Protein AF-A0A970Z6F7-F1 (afdb_monomer)

Mean predicted aligned error: 18.26 Å

Structure (mmCIF, N/CA/C/O backbone):
data_AF-A0A970Z6F7-F1
#
_entry.id   AF-A0A970Z6F7-F1
#
loop_
_atom_site.group_PDB
_atom_site.id
_atom_site.type_symbol
_atom_site.label_atom_id
_atom_site.label_alt_id
_atom_site.label_comp_id
_atom_site.label_asym_id
_atom_site.label_entity_id
_atom_site.label_seq_id
_atom_site.pdbx_PDB_ins_code
_atom_site.Cartn_x
_atom_site.Cartn_y
_atom_site.Cartn_z
_atom_site.occupancy
_atom_site.B_iso_or_equiv
_atom_site.auth_seq_id
_atom_site.auth_comp_id
_atom_site.auth_asym_id
_atom_site.auth_atom_id
_atom_site.pdbx_PDB_model_num
ATOM 1 N N . MET A 1 1 ? -29.458 -27.876 10.951 1.00 52.31 1 MET A N 1
ATOM 2 C CA . MET A 1 1 ? -29.401 -26.422 10.679 1.00 52.31 1 MET A CA 1
ATOM 3 C C . MET A 1 1 ? -28.810 -25.743 11.900 1.00 52.31 1 MET A C 1
ATOM 5 O O . MET A 1 1 ? -29.286 -26.006 12.995 1.00 52.31 1 MET A O 1
ATOM 9 N N . THR A 1 2 ? -27.754 -24.947 11.751 1.00 68.81 2 THR A N 1
ATOM 10 C CA . THR A 1 2 ? -27.188 -24.175 12.866 1.00 68.81 2 THR A CA 1
ATOM 11 C C . THR A 1 2 ? -28.203 -23.108 13.297 1.00 68.81 2 THR A C 1
ATOM 13 O O . THR A 1 2 ? -28.715 -22.392 12.429 1.00 68.81 2 THR A O 1
ATOM 16 N N . PRO A 1 3 ? -28.543 -22.997 14.594 1.00 77.69 3 PRO A N 1
ATOM 17 C CA . PRO A 1 3 ? -29.469 -21.973 15.061 1.00 77.69 3 PRO A CA 1
ATOM 18 C C . PRO A 1 3 ? -28.933 -20.586 14.683 1.00 7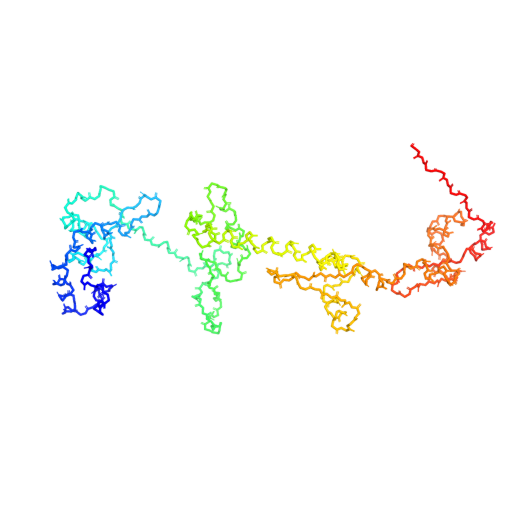7.69 3 PRO A C 1
ATOM 20 O O . PRO A 1 3 ? -27.759 -20.284 14.883 1.00 77.69 3 PRO A O 1
ATOM 23 N N . THR A 1 4 ? -29.782 -19.760 14.070 1.00 86.31 4 THR A N 1
ATOM 24 C CA . THR A 1 4 ? -29.411 -18.421 13.585 1.00 86.31 4 THR A CA 1
ATOM 25 C C . THR A 1 4 ? -29.807 -17.365 14.613 1.00 86.31 4 THR A C 1
ATOM 27 O O . THR A 1 4 ? -30.841 -17.483 15.271 1.00 86.31 4 THR A O 1
ATOM 30 N N . ALA A 1 5 ? -28.993 -16.319 14.761 1.00 91.44 5 ALA A N 1
ATOM 31 C CA . ALA A 1 5 ? -29.310 -15.199 15.639 1.00 91.44 5 ALA A CA 1
ATOM 32 C C . ALA A 1 5 ? -30.543 -14.431 15.134 1.00 91.44 5 ALA A C 1
ATOM 34 O O . ALA A 1 5 ? -30.585 -14.020 13.977 1.00 91.44 5 ALA A O 1
ATOM 35 N N . LEU A 1 6 ? -31.514 -14.166 16.015 1.00 92.50 6 LEU A N 1
ATOM 36 C CA . LEU A 1 6 ? -32.737 -13.422 15.665 1.00 92.50 6 LEU A CA 1
ATOM 37 C C . LEU A 1 6 ? -32.472 -11.963 15.256 1.00 92.50 6 LEU A C 1
ATOM 39 O O . LEU A 1 6 ? -33.294 -11.340 14.590 1.00 92.50 6 LEU A O 1
ATOM 43 N N . CYS A 1 7 ? -31.323 -11.407 15.645 1.00 92.56 7 CYS A N 1
ATOM 44 C CA . CYS A 1 7 ? -30.887 -10.076 15.227 1.00 92.56 7 CYS A CA 1
ATOM 45 C C . CYS A 1 7 ? -30.247 -10.054 13.825 1.00 92.56 7 CYS A C 1
ATOM 47 O O . CYS A 1 7 ? -29.917 -8.978 13.326 1.00 92.56 7 CYS A O 1
ATOM 49 N N . HIS A 1 8 ? -30.066 -11.204 13.161 1.00 89.94 8 HIS A N 1
ATOM 50 C CA . HIS A 1 8 ? -29.480 -11.251 11.823 1.00 89.94 8 HIS A CA 1
ATOM 51 C C . HIS A 1 8 ? -30.347 -10.475 10.820 1.00 89.94 8 HIS A C 1
ATOM 53 O O . HIS A 1 8 ? -31.526 -10.772 10.655 1.00 89.94 8 HIS A O 1
ATOM 59 N N . ARG A 1 9 ? -29.746 -9.486 10.140 1.00 86.06 9 ARG A N 1
ATOM 60 C CA . ARG A 1 9 ? -30.423 -8.558 9.204 1.00 86.06 9 ARG A CA 1
ATOM 61 C C . ARG A 1 9 ? -31.566 -7.752 9.833 1.00 86.06 9 ARG A C 1
ATOM 63 O O . ARG A 1 9 ? -32.415 -7.231 9.115 1.00 86.06 9 ARG A O 1
ATOM 70 N N . ASN A 1 10 ? -31.584 -7.620 11.156 1.00 89.81 10 ASN A N 1
ATOM 71 C CA . ASN A 1 10 ? -32.547 -6.766 11.831 1.00 89.81 10 ASN A CA 1
ATOM 72 C C . ASN A 1 10 ? -32.136 -5.285 11.668 1.00 89.81 10 ASN A C 1
ATOM 74 O O . ASN A 1 10 ? -30.980 -4.956 11.940 1.00 89.81 10 ASN A O 1
ATOM 78 N N . PRO A 1 11 ? -33.040 -4.382 11.241 1.00 92.62 11 PRO A N 1
ATOM 79 C CA . PRO A 1 11 ? -32.717 -2.968 11.030 1.00 92.62 11 PRO A CA 1
ATOM 80 C C . PRO A 1 11 ? -32.587 -2.156 12.330 1.00 92.62 11 PRO A C 1
ATOM 82 O O . PRO A 1 11 ? -32.251 -0.972 12.279 1.00 92.62 11 PRO A O 1
ATOM 85 N N . ASN A 1 12 ? -32.865 -2.748 13.495 1.00 95.06 12 ASN A N 1
ATOM 86 C CA . ASN A 1 12 ? -32.782 -2.062 14.777 1.00 95.06 12 ASN A CA 1
ATOM 87 C C . ASN A 1 12 ? -31.329 -1.676 15.116 1.00 95.06 12 ASN A C 1
ATOM 89 O O . ASN A 1 12 ? -30.525 -2.510 15.536 1.00 95.06 12 ASN A O 1
ATOM 93 N N . ARG A 1 13 ? -31.012 -0.381 14.989 1.00 94.12 13 ARG A N 1
ATOM 94 C CA . ARG A 1 13 ? -29.678 0.177 15.266 1.00 94.12 13 ARG A CA 1
ATOM 95 C C . ARG A 1 13 ? -29.213 0.006 16.712 1.00 94.12 13 ARG A C 1
ATOM 97 O O . ARG A 1 13 ? -28.007 0.022 16.935 1.00 94.12 13 ARG A O 1
ATOM 104 N N . ALA A 1 14 ? -30.117 -0.225 17.668 1.00 96.50 14 ALA A N 1
ATOM 105 C CA . ALA A 1 14 ? -29.750 -0.420 19.071 1.00 96.50 14 ALA A CA 1
ATOM 106 C C . ALA A 1 14 ? -28.804 -1.616 19.284 1.00 96.50 14 ALA A C 1
ATOM 108 O O . ALA A 1 14 ? -28.045 -1.625 20.246 1.00 96.50 14 ALA A O 1
ATOM 109 N N . PHE A 1 15 ? -28.798 -2.608 18.382 1.00 96.44 15 PHE A N 1
ATOM 110 C CA . PHE A 1 15 ? -27.829 -3.707 18.450 1.00 96.44 15 PHE A CA 1
ATOM 111 C C . PHE A 1 15 ? -26.377 -3.241 18.267 1.00 96.44 15 PHE A C 1
ATOM 113 O O . PHE A 1 15 ? -25.484 -3.834 18.866 1.00 96.44 15 PHE A O 1
ATOM 120 N N . SER A 1 16 ? -26.140 -2.204 17.460 1.00 94.50 16 SER A N 1
ATOM 121 C CA . SER A 1 16 ? -24.802 -1.719 17.093 1.00 94.50 16 SER A CA 1
ATOM 122 C C . SER A 1 16 ? -24.425 -0.363 17.690 1.00 94.50 16 SER A C 1
ATOM 124 O O . SER A 1 16 ? -23.261 0.006 17.618 1.00 94.50 16 SER A O 1
ATOM 126 N N . ASP A 1 17 ? -25.404 0.400 18.173 1.00 94.94 17 ASP A N 1
ATOM 127 C CA . ASP A 1 17 ? -25.213 1.740 18.732 1.00 94.94 17 ASP A CA 1
ATOM 128 C C . ASP A 1 17 ? -26.312 2.039 19.773 1.00 94.94 17 ASP A C 1
ATOM 130 O O . ASP A 1 17 ? -27.258 2.780 19.493 1.00 94.94 17 ASP A O 1
ATOM 134 N N . PRO A 1 18 ? -26.274 1.381 20.947 1.00 94.81 18 PRO A N 1
ATOM 135 C CA . PRO A 1 18 ? -27.294 1.547 21.974 1.00 94.81 18 PRO A CA 1
ATOM 136 C C . PRO A 1 18 ? -27.267 2.933 22.625 1.00 94.81 18 PRO A C 1
ATOM 138 O O . PRO A 1 18 ? -28.326 3.409 23.016 1.00 94.81 18 PRO A O 1
ATOM 141 N N . ASP A 1 19 ? -26.106 3.590 22.718 1.00 93.38 19 ASP A N 1
ATOM 142 C CA . ASP A 1 19 ? -25.974 4.888 23.398 1.00 93.38 19 ASP A CA 1
ATOM 143 C C . ASP A 1 19 ? -26.662 6.033 22.627 1.00 93.38 19 ASP A C 1
ATOM 145 O O . ASP A 1 19 ? -27.058 7.026 23.230 1.00 93.38 19 ASP A O 1
ATOM 149 N N . ASN A 1 20 ? -26.861 5.880 21.310 1.00 94.69 20 ASN A N 1
ATOM 150 C CA . ASN A 1 20 ? -27.582 6.845 20.469 1.00 94.69 20 ASN A CA 1
ATOM 151 C C . ASN A 1 20 ? -28.961 6.338 19.999 1.00 94.69 20 ASN A C 1
ATOM 153 O O . ASN A 1 20 ? -29.599 6.963 19.147 1.00 94.69 20 ASN A O 1
ATOM 157 N N . ALA A 1 21 ? -29.428 5.191 20.502 1.00 94.75 21 ALA A N 1
ATOM 158 C CA . ALA A 1 21 ? -30.715 4.616 20.122 1.00 94.75 21 ALA A CA 1
ATOM 159 C C . ALA A 1 21 ? -31.839 5.060 21.075 1.00 94.75 21 ALA A C 1
ATOM 161 O O . ALA A 1 21 ? -31.615 5.198 22.273 1.00 94.75 21 ALA A O 1
ATOM 162 N N . PRO A 1 22 ? -33.082 5.220 20.587 1.00 96.25 22 PRO A N 1
ATOM 163 C CA . PRO A 1 22 ? -34.207 5.534 21.460 1.00 96.25 22 PRO A CA 1
ATOM 164 C C . PRO A 1 22 ? -34.590 4.331 22.341 1.00 96.25 22 PRO A C 1
ATOM 166 O O . PRO A 1 22 ? -34.520 3.176 21.907 1.00 96.25 22 PRO A O 1
ATOM 169 N N . ASP A 1 23 ? -35.097 4.592 23.547 1.00 96.19 23 ASP A N 1
ATOM 170 C CA . ASP A 1 23 ? -35.396 3.572 24.568 1.00 96.19 23 ASP A CA 1
ATOM 171 C C . ASP A 1 23 ? -36.306 2.432 24.094 1.00 96.19 23 ASP A C 1
ATOM 173 O O . ASP A 1 23 ? -36.175 1.283 24.525 1.00 96.19 23 ASP A O 1
ATOM 177 N N . PHE A 1 24 ? -37.268 2.714 23.210 1.00 96.25 24 PHE A N 1
ATOM 178 C CA . PHE A 1 24 ? -38.146 1.674 22.666 1.00 96.25 24 PHE A CA 1
ATOM 179 C C . PHE A 1 24 ? -37.372 0.668 21.796 1.00 96.25 24 PHE A C 1
ATOM 181 O O . PHE A 1 24 ? -37.645 -0.532 21.860 1.00 96.25 24 PHE A O 1
ATOM 188 N N . SER A 1 25 ? -36.373 1.133 21.040 1.00 96.75 25 SER A N 1
ATOM 189 C CA . SER A 1 25 ? -35.505 0.294 20.209 1.00 96.75 25 SER A CA 1
ATOM 190 C C . SER A 1 25 ? -34.593 -0.573 21.068 1.00 96.75 25 SER A C 1
ATOM 192 O O . SER A 1 25 ? -34.430 -1.761 20.780 1.00 96.75 25 SER A O 1
ATOM 194 N N . ILE A 1 26 ? -34.063 -0.015 22.161 1.00 97.25 26 ILE A N 1
ATOM 195 C CA . ILE A 1 26 ? -33.267 -0.757 23.147 1.00 97.25 26 ILE A CA 1
ATOM 196 C C . ILE A 1 26 ? -34.120 -1.866 23.774 1.00 97.25 26 ILE A C 1
ATOM 198 O O . ILE A 1 26 ? -33.746 -3.037 23.724 1.00 97.25 26 ILE A O 1
ATOM 202 N N . ARG A 1 27 ? -35.317 -1.540 24.283 1.00 97.06 27 ARG A N 1
ATOM 203 C CA . ARG A 1 27 ? -36.239 -2.532 24.869 1.00 97.06 27 ARG A CA 1
ATOM 204 C C . ARG A 1 27 ? -36.612 -3.642 23.882 1.00 97.06 27 ARG A C 1
ATOM 206 O O . ARG A 1 27 ? -36.628 -4.815 24.259 1.00 97.06 27 ARG A O 1
ATOM 213 N N . ALA A 1 28 ? -36.868 -3.300 22.618 1.00 96.38 28 ALA A N 1
ATOM 214 C CA . ALA A 1 28 ? -37.152 -4.279 21.570 1.00 96.38 28 ALA A CA 1
ATOM 215 C C . ALA A 1 28 ? -35.955 -5.210 21.298 1.00 96.38 28 ALA A C 1
ATOM 217 O O . ALA A 1 28 ? -36.138 -6.423 21.172 1.00 96.38 28 ALA A O 1
ATOM 218 N N . ALA A 1 29 ? -34.733 -4.668 21.257 1.00 96.81 29 ALA A N 1
ATOM 219 C CA . ALA A 1 29 ? -33.510 -5.452 21.088 1.00 96.81 29 ALA A CA 1
ATOM 220 C C . ALA A 1 29 ? -33.289 -6.425 22.259 1.00 96.81 29 ALA A C 1
ATOM 222 O O . ALA A 1 29 ? -33.043 -7.612 22.036 1.00 96.81 29 ALA A O 1
ATOM 223 N N . LEU A 1 30 ? -33.459 -5.958 23.501 1.00 96.75 30 LEU A N 1
ATOM 224 C CA . LEU A 1 30 ? -33.341 -6.794 24.700 1.00 96.75 30 LEU A CA 1
ATOM 225 C C . LEU A 1 30 ? -34.367 -7.939 24.701 1.00 96.75 30 LEU A C 1
ATOM 227 O O . LEU A 1 30 ? -34.010 -9.087 24.978 1.00 96.75 30 LEU A O 1
ATOM 231 N N . LYS A 1 31 ? -35.621 -7.660 24.315 1.00 96.25 31 LYS A N 1
ATOM 232 C CA . LYS A 1 31 ? -36.679 -8.677 24.195 1.00 96.25 31 LYS A CA 1
ATOM 233 C C . LYS A 1 31 ? -36.347 -9.732 23.135 1.00 96.25 31 LYS A C 1
ATOM 235 O O . LYS A 1 31 ? -36.519 -10.923 23.385 1.00 96.25 31 LYS A O 1
ATOM 240 N N . LEU A 1 32 ? -35.827 -9.312 21.979 1.00 96.06 32 LEU A N 1
ATOM 241 C CA . LEU A 1 32 ? -35.355 -10.226 20.932 1.00 96.06 32 LEU A CA 1
ATOM 242 C C . LEU A 1 32 ? -34.204 -11.110 21.422 1.00 96.06 32 LEU A C 1
ATOM 244 O O . LEU A 1 32 ? -34.200 -12.312 21.167 1.00 96.06 32 LEU A O 1
ATOM 248 N N . CYS A 1 33 ? -33.241 -10.541 22.151 1.00 96.38 33 CYS A N 1
ATOM 249 C CA . CYS A 1 33 ? -32.141 -11.310 22.726 1.00 96.38 33 CYS A CA 1
ATOM 250 C C . CYS A 1 33 ? -32.615 -12.358 23.737 1.00 96.38 33 CYS A C 1
ATOM 252 O O . CYS A 1 33 ? -32.049 -13.450 23.768 1.00 96.38 33 CYS A O 1
ATOM 254 N N . ALA A 1 34 ? -33.637 -12.055 24.541 1.00 93.88 34 ALA A N 1
ATOM 255 C CA . ALA A 1 34 ? -34.161 -12.982 25.542 1.00 93.88 34 ALA A CA 1
ATOM 256 C C . ALA A 1 34 ? -34.719 -14.274 24.917 1.00 93.88 34 ALA A C 1
ATOM 258 O O . ALA A 1 34 ? -34.542 -15.345 25.491 1.00 93.88 34 ALA A O 1
ATOM 259 N N . ALA A 1 35 ? -35.322 -14.177 23.727 1.00 94.00 35 ALA A N 1
ATOM 260 C CA . ALA A 1 35 ? -35.866 -15.308 22.970 1.00 94.00 35 ALA A CA 1
ATOM 261 C C . ALA A 1 35 ? -34.855 -15.956 22.000 1.00 94.00 35 ALA A C 1
ATOM 263 O O . ALA A 1 35 ? -35.197 -16.881 21.265 1.00 94.00 35 ALA A O 1
ATOM 264 N N . CYS A 1 36 ? -33.618 -15.453 21.937 1.00 95.44 36 CYS A N 1
ATOM 265 C CA . CYS A 1 36 ? -32.662 -15.856 20.912 1.00 95.44 36 CYS A CA 1
ATOM 266 C C . CYS A 1 36 ? -32.048 -17.238 21.218 1.00 95.44 36 CYS A C 1
ATOM 268 O O . CYS A 1 36 ? -31.427 -17.400 22.272 1.00 95.44 36 CYS A O 1
ATOM 270 N N . PRO A 1 37 ? -32.107 -18.214 20.289 1.00 95.19 37 PRO A N 1
ATOM 271 C CA . PRO A 1 37 ? -31.620 -19.576 20.534 1.00 95.19 37 PRO A CA 1
ATOM 272 C C . PRO A 1 37 ? -30.094 -19.661 20.691 1.00 95.19 37 PRO A C 1
ATOM 274 O O . PRO A 1 37 ? -29.581 -20.627 21.243 1.00 95.19 37 PRO A O 1
ATOM 277 N N . VAL A 1 38 ? -29.356 -18.648 20.227 1.00 95.81 38 VAL A N 1
ATOM 278 C CA . VAL A 1 38 ? -27.889 -18.573 20.339 1.00 95.81 38 VAL A CA 1
ATOM 279 C C . VAL A 1 38 ? -27.422 -17.643 21.459 1.00 95.81 38 VAL A C 1
ATOM 281 O O . VAL A 1 38 ? -26.259 -17.253 21.477 1.00 95.81 38 VAL A O 1
ATOM 284 N N . ARG A 1 39 ? -28.300 -17.258 22.398 1.00 95.62 39 ARG A N 1
ATOM 285 C CA . ARG A 1 39 ? -27.986 -16.277 23.452 1.00 95.62 39 ARG A CA 1
ATOM 286 C C . ARG A 1 39 ? -26.733 -16.640 24.255 1.00 95.62 39 ARG A C 1
ATOM 288 O O . ARG A 1 39 ? -25.875 -15.783 24.434 1.00 95.62 39 ARG A O 1
ATOM 295 N N . THR A 1 40 ? -26.600 -17.893 24.687 1.00 96.06 40 THR A N 1
ATOM 296 C CA . THR A 1 40 ? -25.439 -18.363 25.464 1.00 96.06 40 THR A CA 1
ATOM 297 C C . THR A 1 40 ? -24.144 -18.303 24.655 1.00 96.06 40 THR A C 1
ATOM 299 O O . THR A 1 40 ? -23.123 -17.857 25.169 1.00 96.06 40 THR A O 1
ATOM 302 N N . GLN A 1 41 ? -24.176 -18.695 23.376 1.00 95.69 41 GLN A N 1
ATOM 303 C CA . GLN A 1 41 ? -23.001 -18.592 22.506 1.00 95.69 41 GLN A CA 1
ATOM 304 C C . GLN A 1 41 ? -22.642 -17.128 22.231 1.00 95.69 41 GLN A C 1
ATOM 306 O O . GLN A 1 41 ? -21.488 -16.745 22.365 1.00 95.69 41 GLN A O 1
ATOM 311 N N . CYS A 1 42 ? -23.643 -16.292 21.951 1.00 96.62 42 CYS A N 1
ATOM 312 C CA . CYS A 1 42 ? -23.474 -14.853 21.781 1.00 96.62 42 CYS A CA 1
ATOM 313 C C . CYS A 1 42 ? -22.840 -14.205 23.021 1.00 96.62 42 CYS A C 1
ATOM 315 O O . CYS A 1 42 ? -21.999 -13.327 22.8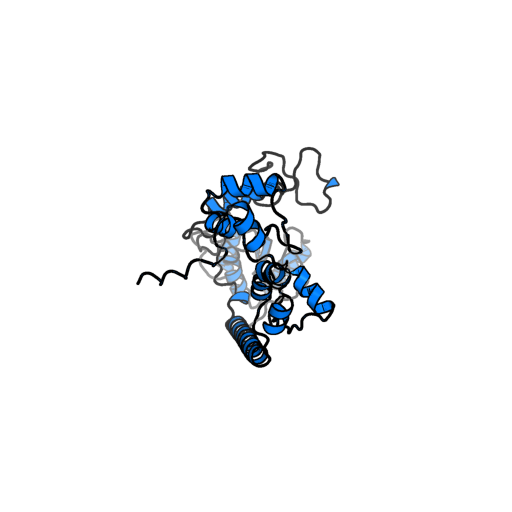70 1.00 96.62 42 CYS A O 1
ATOM 317 N N . ALA A 1 43 ? -23.191 -14.659 24.230 1.00 97.00 43 ALA A N 1
ATOM 318 C CA . ALA A 1 43 ? -22.579 -14.180 25.467 1.00 97.00 43 ALA A CA 1
ATOM 319 C C . ALA A 1 43 ? -21.090 -14.548 25.558 1.00 97.00 43 ALA A C 1
ATOM 321 O O . ALA A 1 43 ? -20.284 -13.699 25.927 1.00 97.00 43 ALA A O 1
ATOM 322 N N . ARG A 1 44 ? -20.717 -15.780 25.178 1.00 95.38 44 ARG A N 1
ATOM 323 C CA . ARG A 1 44 ? -19.309 -16.221 25.128 1.00 95.38 44 ARG A CA 1
ATOM 324 C C . ARG A 1 44 ? -18.506 -15.421 24.113 1.00 95.38 44 ARG A C 1
ATOM 326 O O . ARG A 1 44 ? -17.438 -14.922 24.442 1.00 95.38 44 ARG A O 1
ATOM 333 N N . ASP A 1 45 ? -19.042 -15.259 22.908 1.00 95.06 45 ASP A N 1
ATOM 334 C CA . ASP A 1 45 ? -18.371 -14.509 21.847 1.00 95.06 45 ASP A CA 1
ATOM 335 C C . ASP A 1 45 ? -18.208 -13.035 22.246 1.00 95.06 45 ASP A C 1
ATOM 337 O O . ASP A 1 45 ? -17.147 -12.445 22.061 1.00 95.06 45 ASP A O 1
ATOM 341 N N . ALA A 1 46 ? -19.243 -12.443 22.851 1.00 95.75 46 ALA A N 1
ATOM 342 C CA . ALA A 1 46 ? -19.205 -11.065 23.323 1.00 95.75 46 ALA A CA 1
ATOM 343 C C . ALA A 1 46 ? -18.257 -10.866 24.511 1.00 95.75 46 ALA A C 1
ATOM 345 O O . ALA A 1 46 ? -17.675 -9.793 24.620 1.00 95.75 46 ALA A O 1
ATOM 346 N N . LEU A 1 47 ? -18.065 -11.865 25.377 1.00 94.25 47 LEU A N 1
ATOM 347 C CA . LEU A 1 47 ? -17.126 -11.793 26.502 1.00 94.25 47 LEU A CA 1
ATOM 348 C C . LEU A 1 47 ? -15.666 -11.635 26.042 1.00 94.25 47 LEU A C 1
ATOM 350 O O . LEU A 1 47 ? -14.878 -11.027 26.758 1.00 94.25 47 LEU A O 1
ATOM 354 N N . HIS A 1 48 ? -15.345 -12.135 24.845 1.00 91.75 48 HIS A N 1
ATOM 355 C CA . HIS A 1 48 ? -13.997 -12.151 24.262 1.00 91.75 48 HIS A CA 1
ATOM 356 C C . HIS A 1 48 ? -13.846 -11.246 23.028 1.00 91.75 48 HIS A C 1
ATOM 358 O O . HIS A 1 48 ? -12.827 -11.267 22.337 1.00 91.75 48 HIS A O 1
ATOM 364 N N . ALA A 1 49 ? -14.863 -10.446 22.702 1.00 92.00 49 ALA A N 1
ATOM 365 C CA . ALA A 1 49 ? -14.873 -9.644 21.478 1.00 92.00 49 ALA A CA 1
ATOM 366 C C . ALA A 1 49 ? -13.808 -8.530 21.463 1.00 92.00 49 ALA A C 1
ATOM 368 O O . ALA A 1 49 ? -13.429 -8.053 20.391 1.00 92.00 49 ALA A O 1
ATOM 369 N N . GLY A 1 50 ? -13.355 -8.095 22.640 1.00 86.94 50 GLY A N 1
ATOM 370 C CA . GLY A 1 50 ? -12.322 -7.082 22.833 1.00 86.94 50 GLY A CA 1
ATOM 371 C C . GLY A 1 50 ? -10.923 -7.650 23.073 1.00 86.94 50 GLY A C 1
ATOM 372 O O . GLY A 1 50 ? -10.004 -6.862 23.308 1.00 86.94 50 GLY A O 1
ATOM 373 N N . ASP A 1 51 ? -10.747 -8.972 23.007 1.00 87.62 51 ASP A N 1
ATOM 374 C CA . ASP A 1 51 ? -9.466 -9.619 23.274 1.00 87.62 51 ASP A CA 1
ATOM 375 C C . ASP A 1 51 ? -8.391 -9.155 22.288 1.00 87.62 51 ASP A C 1
ATOM 377 O O . ASP A 1 51 ? -8.606 -9.018 21.075 1.00 87.62 51 ASP A O 1
ATOM 381 N N . SER A 1 52 ? -7.200 -8.888 22.815 1.00 79.44 52 SER A N 1
ATOM 382 C CA . SER A 1 52 ? -6.075 -8.477 21.993 1.00 79.44 52 SER A CA 1
ATOM 383 C C . SER A 1 52 ? -5.461 -9.677 21.272 1.00 79.44 52 SER A C 1
ATOM 385 O O . SER A 1 52 ? -5.380 -10.788 21.789 1.00 79.44 52 SER A O 1
ATOM 387 N N . LEU A 1 53 ? -4.988 -9.451 20.043 1.00 77.75 53 LEU A N 1
ATOM 388 C CA . LEU A 1 53 ? -4.406 -10.512 19.208 1.00 77.75 53 LEU A CA 1
ATOM 389 C C . LEU A 1 53 ? -3.103 -11.100 19.772 1.00 77.75 53 LEU A C 1
ATOM 391 O O . LEU A 1 53 ? -2.692 -12.174 19.348 1.00 77.75 53 LEU A O 1
ATOM 395 N N . ASP A 1 54 ? -2.434 -10.376 20.665 1.00 75.00 54 ASP A N 1
ATOM 396 C CA . ASP A 1 54 ? -1.239 -10.818 21.388 1.00 75.00 54 ASP A CA 1
ATOM 397 C C . ASP A 1 54 ? -1.577 -11.605 22.671 1.00 75.00 54 ASP A C 1
ATOM 399 O O . ASP A 1 54 ? -0.670 -12.085 23.342 1.00 75.00 54 ASP A O 1
ATOM 403 N N . GLY A 1 55 ? -2.864 -11.765 23.011 1.00 73.62 55 GLY A N 1
ATOM 404 C CA . GLY A 1 55 ? -3.327 -12.532 24.171 1.00 73.62 55 GLY A CA 1
ATOM 405 C C . GLY A 1 55 ? -3.074 -11.861 25.524 1.00 73.62 55 GLY A C 1
ATOM 406 O O . GLY A 1 55 ? -3.329 -12.465 26.562 1.00 73.62 55 GLY A O 1
ATOM 407 N N . HIS A 1 56 ? -2.572 -10.623 25.539 1.00 74.06 56 HIS A N 1
ATOM 408 C CA . HIS A 1 56 ? -2.221 -9.907 26.770 1.00 74.06 56 HIS A CA 1
ATOM 409 C C . HIS A 1 56 ? -3.381 -9.121 27.398 1.00 74.06 56 HIS A C 1
ATOM 411 O O . HIS A 1 56 ? -3.254 -8.638 28.526 1.00 74.06 56 HIS A O 1
ATOM 417 N N . THR A 1 57 ? -4.488 -8.953 26.675 1.00 78.12 57 THR A N 1
ATOM 418 C CA . THR A 1 57 ? -5.664 -8.194 27.111 1.00 78.12 57 THR A CA 1
ATOM 419 C C . THR A 1 57 ? -6.916 -9.006 26.827 1.00 78.12 57 THR A C 1
ATOM 421 O O . THR A 1 57 ? -7.119 -9.442 25.693 1.00 78.12 57 THR A O 1
ATOM 424 N N . THR A 1 58 ? -7.767 -9.156 27.840 1.00 84.31 58 THR A N 1
ATOM 425 C CA . THR A 1 58 ? -9.110 -9.728 27.700 1.00 84.31 58 THR A CA 1
ATOM 426 C C . THR A 1 58 ? -10.139 -8.647 27.987 1.00 84.31 58 THR A C 1
ATOM 428 O O . THR A 1 58 ? -10.066 -8.002 29.039 1.00 84.31 58 THR A O 1
ATOM 431 N N . ALA A 1 59 ? -11.078 -8.441 27.062 1.00 88.62 59 ALA A N 1
ATOM 432 C CA . ALA A 1 59 ? -12.129 -7.440 27.220 1.00 88.62 59 ALA A CA 1
ATOM 433 C C . ALA A 1 59 ? -13.447 -7.857 26.548 1.00 88.62 59 ALA A C 1
ATOM 435 O O . ALA A 1 59 ? -13.423 -8.412 25.445 1.00 88.62 59 ALA A O 1
ATOM 436 N N . PRO A 1 60 ? -14.611 -7.558 27.160 1.00 92.94 60 PRO A N 1
ATOM 437 C CA . PRO A 1 60 ? -15.890 -7.831 26.546 1.00 92.94 60 PRO A CA 1
ATOM 438 C C . PRO A 1 60 ? -16.167 -6.827 25.426 1.00 92.94 60 PRO A C 1
ATOM 440 O O . PRO A 1 60 ? -15.462 -5.835 25.226 1.00 92.94 60 PRO A O 1
ATOM 443 N N . ALA A 1 61 ? -17.249 -7.073 24.700 1.00 93.06 61 ALA A N 1
ATOM 444 C CA . ALA A 1 61 ? -17.778 -6.154 23.714 1.00 93.06 61 ALA A CA 1
ATOM 445 C C . ALA A 1 61 ? -18.062 -4.766 24.325 1.00 93.06 61 ALA A C 1
ATOM 447 O O . ALA A 1 61 ? -18.294 -4.608 25.526 1.00 93.06 61 ALA A O 1
ATOM 448 N N . THR A 1 62 ? -18.065 -3.741 23.477 1.00 93.00 62 THR A N 1
ATOM 449 C CA . THR A 1 62 ? -18.313 -2.346 23.865 1.00 93.00 62 THR A CA 1
ATOM 450 C C . THR A 1 62 ? -19.156 -1.663 22.797 1.00 93.00 62 THR A C 1
ATOM 452 O O . THR A 1 62 ? -18.894 -1.852 21.609 1.00 93.00 62 THR A O 1
ATOM 455 N N . GLY A 1 63 ? -20.140 -0.863 23.211 1.00 93.62 63 GLY A N 1
ATOM 456 C CA . GLY A 1 63 ? -20.993 -0.074 22.321 1.00 93.62 63 GLY A CA 1
ATOM 457 C C . GLY A 1 63 ? -22.007 -0.903 21.532 1.00 93.62 63 GLY A C 1
ATOM 458 O O . GLY A 1 63 ? -22.381 -0.516 20.434 1.00 93.62 63 GLY A O 1
ATOM 459 N N . VAL A 1 64 ? -22.430 -2.063 22.042 1.00 96.44 64 VAL A N 1
ATOM 460 C CA . VAL A 1 64 ? -23.369 -2.973 21.357 1.00 96.44 64 VAL A CA 1
ATOM 461 C C . VAL A 1 64 ? -24.340 -3.614 22.347 1.00 96.44 64 VAL A C 1
ATOM 463 O O . VAL A 1 64 ? -24.068 -3.643 23.546 1.00 96.44 64 VAL A O 1
ATOM 466 N N . ILE A 1 65 ? -25.449 -4.178 21.858 1.00 97.56 65 ILE A N 1
ATOM 467 C CA . ILE A 1 65 ? -26.295 -5.089 22.648 1.00 97.56 65 ILE A CA 1
ATOM 468 C C . ILE A 1 65 ? -25.996 -6.529 22.234 1.00 97.56 65 ILE A C 1
ATOM 470 O O . ILE A 1 65 ? -26.271 -6.921 21.099 1.00 97.56 65 ILE A O 1
ATOM 474 N N . ALA A 1 66 ? -25.490 -7.336 23.166 1.00 96.62 66 ALA A N 1
ATOM 475 C CA . ALA A 1 66 ? -25.203 -8.753 22.953 1.00 96.62 66 ALA A CA 1
ATOM 476 C C . ALA A 1 66 ? -25.765 -9.599 24.099 1.00 96.62 66 ALA A C 1
ATOM 478 O O . ALA A 1 66 ? -25.743 -9.193 25.255 1.00 96.62 66 ALA A O 1
ATOM 479 N N . ALA A 1 67 ? -26.323 -10.769 23.776 1.00 96.56 67 ALA A N 1
ATOM 480 C CA . ALA A 1 67 ? -26.946 -11.684 24.741 1.00 96.56 67 ALA A CA 1
ATOM 481 C C . ALA A 1 67 ? -27.991 -11.053 25.699 1.00 96.56 67 ALA A C 1
ATOM 483 O O . ALA A 1 67 ? -28.300 -11.618 26.753 1.00 96.56 67 ALA A O 1
ATOM 484 N N . GLY A 1 68 ? -28.580 -9.917 25.308 1.00 96.38 68 GLY A N 1
ATOM 485 C CA . GLY A 1 68 ? -29.541 -9.160 26.116 1.00 96.38 68 GLY A CA 1
ATOM 486 C C . GLY A 1 68 ? -28.890 -8.245 27.151 1.00 96.38 68 GLY A C 1
ATOM 487 O O . GLY A 1 68 ? -29.517 -7.935 28.157 1.00 96.38 68 GLY A O 1
ATOM 488 N N . ILE A 1 69 ? -27.638 -7.847 26.930 1.00 97.38 69 ILE A N 1
ATOM 489 C CA . ILE A 1 69 ? -26.850 -6.968 27.794 1.00 97.38 69 ILE A CA 1
ATOM 490 C C . ILE A 1 69 ? -26.374 -5.785 26.950 1.00 97.38 69 ILE A C 1
ATOM 492 O O . ILE A 1 69 ? -25.922 -5.978 25.821 1.00 97.38 69 ILE A O 1
ATOM 496 N N . ILE A 1 70 ? -26.482 -4.569 27.489 1.00 97.25 70 ILE A N 1
ATOM 497 C CA . ILE A 1 70 ? -25.864 -3.376 26.900 1.00 97.25 70 ILE A CA 1
ATOM 498 C C . ILE A 1 70 ? -24.387 -3.413 27.281 1.00 97.25 70 ILE A C 1
ATOM 500 O O . ILE A 1 70 ? -24.042 -3.256 28.450 1.00 97.25 70 ILE A O 1
ATOM 504 N N . CYS A 1 71 ? -23.523 -3.678 26.311 1.00 95.31 71 CYS A N 1
ATOM 505 C CA . CYS A 1 71 ? -22.110 -3.897 26.553 1.00 95.31 71 CYS A CA 1
ATOM 506 C C . CYS A 1 71 ? -21.357 -2.564 26.574 1.00 95.31 71 CYS A C 1
ATOM 508 O O . CYS A 1 71 ? -21.212 -1.922 25.533 1.00 95.31 71 CYS A O 1
ATOM 510 N N . ARG A 1 72 ? -20.850 -2.162 27.742 1.00 92.19 72 ARG A N 1
ATOM 511 C CA . ARG A 1 72 ? -20.098 -0.909 27.937 1.00 92.19 72 ARG A CA 1
ATOM 512 C C . ARG A 1 72 ? -18.583 -1.094 27.950 1.00 92.19 72 ARG A C 1
ATOM 514 O O . ARG A 1 72 ? -17.857 -0.108 27.972 1.00 92.19 72 ARG A O 1
ATOM 521 N N . GLY A 1 73 ? -18.105 -2.335 27.862 1.00 89.44 73 GLY A N 1
ATOM 522 C CA . GLY A 1 73 ? -16.671 -2.608 27.906 1.00 89.44 73 GLY A CA 1
ATOM 523 C C . GLY A 1 73 ? -16.070 -2.399 29.290 1.00 89.44 73 GLY A C 1
ATOM 524 O O . GLY A 1 73 ? -14.937 -1.943 29.373 1.00 89.44 73 GLY A O 1
ATOM 525 N N . ASP A 1 74 ? -16.838 -2.665 30.348 1.00 88.62 74 ASP A N 1
ATOM 526 C CA . ASP A 1 74 ? -16.436 -2.576 31.754 1.00 88.62 74 ASP A CA 1
ATOM 527 C C . ASP A 1 74 ? -16.522 -3.949 32.451 1.00 88.62 74 ASP A C 1
ATOM 529 O O . ASP A 1 74 ? -16.980 -4.949 31.878 1.00 88.62 74 ASP A O 1
ATOM 533 N N . ALA A 1 75 ? -16.055 -4.009 33.702 1.00 89.00 75 ALA A N 1
ATOM 534 C CA . ALA A 1 75 ? -16.080 -5.232 34.503 1.00 89.00 75 ALA A CA 1
ATOM 535 C C . ALA A 1 75 ? -17.514 -5.750 34.717 1.00 89.00 75 ALA A C 1
ATOM 537 O O . ALA A 1 75 ? -17.753 -6.958 34.646 1.00 89.00 75 ALA A O 1
ATOM 538 N N . ASP A 1 76 ? -18.485 -4.852 34.896 1.00 91.56 76 ASP A N 1
ATOM 539 C CA . ASP A 1 76 ? -19.898 -5.205 35.070 1.00 91.56 76 ASP A CA 1
ATOM 540 C C . ASP A 1 76 ? -20.469 -5.897 33.830 1.00 91.56 76 ASP A C 1
ATOM 542 O O . ASP A 1 76 ? -21.146 -6.928 33.935 1.00 91.56 76 ASP A O 1
ATOM 546 N N . THR A 1 77 ? -20.128 -5.392 32.641 1.00 93.62 77 THR A N 1
ATOM 547 C CA . THR A 1 77 ? -20.439 -6.029 31.359 1.00 93.62 77 THR A CA 1
ATOM 548 C C . THR A 1 77 ? -19.839 -7.434 31.299 1.00 93.62 77 THR A C 1
ATOM 550 O O . THR A 1 77 ? -20.539 -8.382 30.930 1.00 93.62 77 THR A O 1
ATOM 553 N N . ALA A 1 78 ? -18.569 -7.599 31.686 1.00 92.94 78 ALA A N 1
ATOM 554 C CA . ALA A 1 78 ? -17.901 -8.900 31.684 1.00 92.94 78 ALA A CA 1
ATOM 555 C C . ALA A 1 78 ? -18.587 -9.893 32.638 1.00 92.94 78 ALA A C 1
ATOM 557 O O . ALA A 1 78 ? -18.876 -11.024 32.245 1.00 92.94 78 ALA A O 1
ATOM 558 N N . HIS A 1 79 ? -18.923 -9.471 33.860 1.00 93.38 79 HIS A N 1
ATOM 559 C CA . HIS A 1 79 ? -19.661 -10.296 34.819 1.00 93.38 79 HIS A CA 1
ATOM 560 C C . HIS A 1 79 ? -21.051 -10.685 34.309 1.00 93.38 79 HIS A C 1
ATOM 562 O O . HIS A 1 79 ? -21.459 -11.842 34.442 1.00 93.38 79 HIS A O 1
ATOM 568 N N . ALA A 1 80 ? -21.789 -9.749 33.708 1.00 95.62 80 ALA A N 1
ATOM 569 C CA . ALA A 1 80 ? -23.107 -10.029 33.150 1.00 95.62 80 ALA A CA 1
ATOM 570 C C . ALA A 1 80 ? -23.039 -11.051 32.003 1.00 95.62 80 ALA A C 1
ATOM 572 O O . ALA A 1 80 ? -23.838 -11.991 31.970 1.00 95.62 80 ALA A O 1
ATOM 573 N N . LEU A 1 81 ? -22.066 -10.905 31.099 1.00 96.44 81 LEU A N 1
ATOM 574 C CA . LEU A 1 81 ? -21.853 -11.825 29.981 1.00 96.44 81 LEU A CA 1
ATOM 575 C C . LEU A 1 81 ? -21.386 -13.204 30.454 1.00 96.44 81 LEU A C 1
ATOM 577 O O . LEU A 1 81 ? -21.929 -14.204 29.995 1.00 96.44 81 LEU A O 1
ATOM 581 N N . ALA A 1 82 ? -20.455 -13.271 31.409 1.00 95.44 82 ALA A N 1
ATOM 582 C CA . ALA A 1 82 ? -19.980 -14.523 31.997 1.00 95.44 82 ALA A CA 1
ATOM 583 C C . ALA A 1 82 ? -21.131 -15.322 32.635 1.00 95.44 82 ALA A C 1
ATOM 585 O O . ALA A 1 82 ? -21.310 -16.507 32.339 1.00 95.44 82 ALA A O 1
ATOM 586 N N . ARG A 1 83 ? -22.006 -14.645 33.399 1.00 96.25 83 ARG A N 1
ATOM 587 C CA . ARG A 1 83 ? -23.240 -15.248 33.933 1.00 96.25 83 ARG A CA 1
ATOM 588 C C . ARG A 1 83 ? -24.164 -15.759 32.825 1.00 96.25 83 ARG A C 1
ATOM 590 O O . ARG A 1 83 ? -24.640 -16.885 32.912 1.00 96.25 83 ARG A O 1
ATOM 597 N N . ALA A 1 84 ? -24.402 -14.971 31.773 1.00 95.38 84 ALA A N 1
ATOM 598 C CA . ALA A 1 84 ? -25.257 -15.376 30.650 1.00 95.38 84 ALA A CA 1
ATOM 599 C C . ALA A 1 84 ? -24.666 -16.533 29.815 1.00 95.38 84 ALA A C 1
ATOM 601 O O . ALA A 1 84 ? -25.405 -17.307 29.204 1.00 95.38 84 ALA A O 1
ATOM 602 N N . ALA A 1 85 ? -23.340 -16.653 29.791 1.00 95.62 85 ALA A N 1
ATOM 603 C CA . ALA A 1 85 ? -22.597 -17.712 29.120 1.00 95.62 85 ALA A CA 1
ATOM 604 C C . ALA A 1 85 ? -22.454 -19.000 29.957 1.00 95.62 85 ALA A C 1
ATOM 606 O O . ALA A 1 85 ? -22.115 -20.047 29.391 1.00 95.62 85 ALA A O 1
ATOM 607 N N . GLY A 1 86 ? -22.697 -18.927 31.272 1.00 95.38 86 GLY A N 1
ATOM 608 C CA . GLY A 1 86 ? -22.473 -20.024 32.217 1.00 95.38 86 GLY A CA 1
ATOM 609 C C . GLY A 1 86 ? -20.989 -20.347 32.423 1.00 95.38 86 GLY A C 1
ATOM 610 O O . GLY A 1 86 ? -20.636 -21.514 32.562 1.00 95.38 86 GLY A O 1
ATOM 611 N N . VAL A 1 87 ? -20.118 -19.335 32.376 1.00 93.94 87 VAL A N 1
ATOM 612 C CA . VAL A 1 87 ? -18.655 -19.472 32.508 1.00 93.94 87 VAL A CA 1
ATOM 613 C C . VAL A 1 87 ? -18.131 -18.514 33.584 1.00 93.94 87 VAL A C 1
ATOM 615 O O . VAL A 1 87 ? -18.795 -17.517 33.875 1.00 93.94 87 VAL A O 1
ATOM 618 N N . PRO A 1 88 ? -16.964 -18.776 34.199 1.00 89.69 88 PRO A N 1
ATOM 619 C CA . PRO A 1 88 ? -16.350 -17.818 35.113 1.00 89.69 88 PRO A CA 1
ATOM 620 C C . PRO A 1 88 ? -15.942 -16.531 34.382 1.00 89.69 88 PRO A C 1
ATOM 622 O O . PRO A 1 88 ? -15.558 -16.561 33.212 1.00 89.69 88 PRO A O 1
ATOM 625 N N . THR A 1 89 ? -15.994 -15.396 35.084 1.00 84.75 89 THR A N 1
ATOM 626 C CA . THR A 1 89 ? -15.433 -14.139 34.571 1.00 84.75 89 THR A CA 1
ATOM 627 C C . THR A 1 89 ? -13.915 -14.292 34.401 1.00 84.75 89 THR A C 1
ATOM 629 O O . THR A 1 89 ? -13.268 -14.827 35.305 1.00 84.75 89 THR A O 1
ATOM 632 N N . PRO A 1 90 ? -13.319 -13.833 33.285 1.00 79.25 90 PRO A N 1
ATOM 633 C CA . PRO A 1 90 ? -11.880 -13.932 33.073 1.00 79.25 90 PRO A CA 1
ATOM 634 C C . PRO A 1 90 ? -11.075 -13.235 34.189 1.00 79.25 90 PRO A C 1
ATOM 636 O O . PRO A 1 90 ? -11.402 -12.104 34.551 1.00 79.25 90 PRO A O 1
ATOM 639 N N . PRO A 1 91 ? -10.001 -13.859 34.712 1.00 68.56 91 PRO A N 1
ATOM 640 C CA . PRO A 1 91 ? -9.233 -13.330 35.847 1.00 68.56 91 PRO A CA 1
ATOM 641 C C . PRO A 1 91 ? -8.360 -12.116 35.491 1.00 68.56 91 PRO A C 1
ATOM 643 O O . PRO A 1 91 ? -7.958 -11.360 36.370 1.00 68.56 91 PRO A O 1
ATOM 646 N N . HIS A 1 92 ? -8.056 -11.921 34.205 1.00 67.31 92 HIS A N 1
ATOM 647 C CA . HIS A 1 92 ? -7.185 -10.853 33.707 1.00 67.31 92 HIS A CA 1
ATOM 648 C C . HIS A 1 92 ? -7.951 -9.859 32.838 1.00 67.31 92 HIS A C 1
ATOM 650 O O . HIS A 1 92 ? -7.560 -9.551 31.711 1.00 67.31 92 HIS A O 1
ATOM 656 N N . TYR A 1 93 ? -9.054 -9.351 33.381 1.00 67.00 93 TYR A N 1
ATOM 657 C CA . TYR A 1 93 ? -9.753 -8.234 32.775 1.00 67.00 93 TYR A CA 1
ATOM 658 C C . TYR A 1 93 ? -8.859 -6.989 32.792 1.00 67.00 93 TYR A C 1
ATOM 660 O O . TYR A 1 93 ? -8.418 -6.543 33.853 1.00 67.00 93 TYR A O 1
ATOM 668 N N . ARG A 1 94 ? -8.559 -6.442 31.613 1.00 66.75 94 ARG A N 1
ATOM 669 C CA . ARG A 1 94 ? -7.837 -5.174 31.483 1.00 66.75 94 ARG A CA 1
ATOM 670 C C . ARG A 1 94 ? -8.665 -4.247 30.625 1.00 66.75 94 ARG A C 1
ATOM 672 O O . ARG A 1 94 ? -8.897 -4.523 29.449 1.00 66.75 94 ARG A O 1
ATOM 679 N N . GLU A 1 95 ? -9.069 -3.133 31.221 1.00 61.97 95 GLU A N 1
ATOM 680 C CA . GLU A 1 95 ? -9.649 -2.039 30.462 1.00 61.97 95 GLU A CA 1
ATOM 681 C C . GLU A 1 95 ? -8.691 -1.645 29.343 1.00 61.97 95 GLU A C 1
ATOM 683 O O . GLU A 1 95 ? -7.463 -1.611 29.501 1.00 61.97 95 GLU A O 1
ATOM 688 N N . LYS A 1 96 ? -9.265 -1.385 28.173 1.00 60.47 96 LYS A N 1
ATOM 689 C CA . LYS A 1 96 ? -8.493 -0.976 27.012 1.00 60.47 96 LYS A CA 1
ATOM 690 C C . LYS A 1 96 ? -7.744 0.303 27.367 1.00 60.47 96 LYS A C 1
ATOM 692 O O . LYS A 1 96 ? -8.373 1.330 27.613 1.00 60.47 96 LYS A O 1
ATOM 697 N N . ALA A 1 97 ? -6.413 0.244 27.347 1.00 63.50 97 ALA A N 1
ATOM 698 C CA . ALA A 1 97 ? -5.594 1.424 27.578 1.00 63.50 97 ALA A CA 1
ATOM 699 C C . ALA A 1 97 ? -6.073 2.570 26.666 1.00 63.50 97 ALA A C 1
ATOM 701 O O . ALA A 1 97 ? -6.356 2.327 25.479 1.00 63.50 97 ALA A O 1
ATOM 702 N N . PRO A 1 98 ? -6.186 3.804 27.191 1.00 65.81 98 PRO A N 1
ATOM 703 C CA . PRO A 1 98 ? -6.601 4.940 26.389 1.00 65.81 98 PRO A CA 1
ATOM 704 C C . PRO A 1 98 ? -5.701 5.035 25.161 1.00 65.81 98 PRO A C 1
ATOM 706 O O . PRO A 1 98 ? -4.485 4.821 25.227 1.00 65.81 98 PRO A O 1
ATOM 709 N N . ARG A 1 99 ? -6.311 5.312 24.003 1.00 66.69 99 ARG A N 1
ATOM 710 C CA . ARG A 1 99 ? -5.543 5.479 22.771 1.00 66.69 99 ARG A CA 1
ATOM 711 C C . ARG A 1 99 ? -4.506 6.583 23.026 1.00 66.69 99 ARG A C 1
ATOM 713 O O . ARG A 1 99 ? -4.905 7.649 23.496 1.00 66.69 99 ARG A O 1
ATOM 720 N N . PRO A 1 100 ? -3.219 6.362 22.698 1.00 71.00 100 PRO A N 1
ATOM 721 C CA . PRO A 1 100 ? -2.206 7.395 22.843 1.00 71.00 100 PRO A CA 1
ATOM 722 C C . PRO A 1 100 ? -2.671 8.665 22.136 1.00 71.00 100 PRO A C 1
ATOM 724 O O . PRO A 1 100 ? -3.037 8.609 20.955 1.00 71.00 100 PRO A O 1
ATOM 727 N N . GLN A 1 101 ? -2.692 9.780 22.864 1.00 75.38 101 GLN A N 1
ATOM 728 C CA . GLN A 1 101 ? -3.000 11.068 22.263 1.00 75.38 101 GLN A CA 1
ATOM 729 C C . GLN A 1 101 ? -1.891 11.412 21.273 1.00 75.38 101 GLN A C 1
ATOM 731 O O . GLN A 1 101 ? -0.702 11.220 21.541 1.00 75.38 101 GLN A O 1
ATOM 736 N N . LEU A 1 102 ? -2.296 11.846 20.084 1.00 76.06 102 LEU A N 1
ATOM 737 C CA . LEU A 1 102 ? -1.349 12.343 19.098 1.00 76.06 102 LEU A CA 1
ATOM 738 C C . LEU A 1 102 ? -0.864 13.720 19.564 1.00 76.06 102 LEU A C 1
ATOM 740 O O . LEU A 1 102 ? -1.670 14.478 20.095 1.00 76.06 102 LEU A O 1
ATOM 744 N N . PRO A 1 103 ? 0.420 14.051 19.368 1.00 82.50 103 PRO A N 1
ATOM 745 C CA . PRO A 1 103 ? 0.910 15.384 19.682 1.00 82.50 103 PRO A CA 1
ATOM 746 C C . PRO A 1 103 ? 0.215 16.429 18.800 1.00 82.50 103 PRO A C 1
ATOM 748 O O . PRO A 1 103 ? -0.061 16.166 17.626 1.00 82.50 103 PRO A O 1
ATOM 751 N N . ASP A 1 104 ? -0.002 17.624 19.352 1.00 87.56 104 ASP A N 1
ATOM 752 C CA . ASP A 1 104 ? -0.598 18.757 18.628 1.00 87.56 104 ASP A CA 1
ATOM 753 C C . ASP A 1 104 ? 0.333 19.301 17.531 1.00 87.56 104 ASP A C 1
ATOM 755 O O . ASP A 1 104 ? -0.113 19.909 16.558 1.00 87.56 104 ASP A O 1
ATOM 759 N N . GLY A 1 105 ? 1.640 19.053 17.662 1.00 93.62 105 GLY A N 1
ATOM 760 C CA . GLY A 1 105 ? 2.679 19.460 16.721 1.00 93.62 105 GLY A CA 1
ATOM 761 C C . GLY A 1 105 ? 3.355 18.290 16.007 1.00 93.62 105 GLY A C 1
ATOM 762 O O . GLY A 1 105 ? 3.346 17.143 16.452 1.00 93.62 105 GLY A O 1
ATOM 763 N N . CYS A 1 106 ? 3.982 18.588 14.870 1.00 94.38 106 CYS A N 1
ATOM 764 C CA . CYS A 1 106 ? 4.791 17.620 14.140 1.00 94.38 106 CYS A CA 1
ATOM 765 C C . CYS A 1 106 ? 6.045 17.240 14.941 1.00 94.38 106 CYS A C 1
ATOM 767 O O . CYS A 1 106 ? 6.854 18.110 15.251 1.00 94.38 106 CYS A O 1
ATOM 769 N N . ASN A 1 107 ? 6.290 15.942 15.128 1.00 92.88 107 ASN A N 1
ATOM 770 C CA . ASN A 1 107 ? 7.449 15.403 15.858 1.00 92.88 107 ASN A CA 1
ATOM 771 C C . ASN A 1 107 ? 8.831 15.853 15.342 1.00 92.88 107 ASN A C 1
ATOM 773 O O . ASN A 1 107 ? 9.824 15.655 16.030 1.00 92.88 107 ASN A O 1
ATOM 777 N N . HIS A 1 108 ? 8.924 16.402 14.127 1.00 94.31 108 HIS A N 1
ATOM 778 C CA . HIS A 1 108 ? 10.196 16.845 13.544 1.00 94.31 108 HIS A CA 1
ATOM 779 C C . HIS A 1 108 ? 10.300 18.349 13.345 1.00 94.31 108 HIS A C 1
ATOM 781 O O . HIS A 1 108 ? 11.340 18.924 13.629 1.00 94.31 108 HIS A O 1
ATOM 787 N N . CYS A 1 109 ? 9.266 19.001 12.807 1.00 93.94 109 CYS A N 1
ATOM 788 C CA . CYS A 1 109 ? 9.321 20.446 12.568 1.00 93.94 109 CYS A CA 1
ATOM 789 C C . CYS A 1 109 ? 8.593 21.279 13.627 1.00 93.94 109 CYS A C 1
ATOM 791 O O . CYS A 1 109 ? 8.544 22.495 13.475 1.00 93.94 109 CYS A O 1
ATOM 793 N N . GLY A 1 110 ? 7.962 20.655 14.627 1.00 93.94 110 GLY A N 1
ATOM 794 C CA . GLY A 1 110 ? 7.229 21.322 15.710 1.00 93.94 110 GLY A CA 1
ATOM 795 C C . GLY A 1 110 ? 5.940 22.034 15.292 1.00 93.94 110 GLY A C 1
ATOM 796 O O . GLY A 1 110 ? 5.137 22.387 16.146 1.00 93.94 110 GLY A O 1
ATOM 797 N N . ARG A 1 111 ? 5.704 22.234 13.989 1.00 94.19 111 ARG A N 1
ATOM 798 C CA . ARG A 1 111 ? 4.548 22.992 13.496 1.00 94.19 111 ARG A CA 1
ATOM 799 C C . ARG A 1 111 ? 3.222 22.329 13.887 1.00 94.19 111 ARG A C 1
ATOM 801 O O . ARG A 1 111 ? 3.145 21.098 13.779 1.00 94.19 111 ARG A O 1
ATOM 808 N N . PRO A 1 112 ? 2.190 23.117 14.240 1.00 95.44 112 PRO A N 1
ATOM 809 C CA . PRO A 1 112 ? 0.869 22.602 14.579 1.00 95.44 112 PRO A CA 1
ATOM 810 C C . PRO A 1 112 ? 0.283 21.737 13.461 1.00 95.44 112 PRO A C 1
ATOM 812 O O . PRO A 1 112 ? 0.379 22.067 12.272 1.00 95.44 112 PRO A O 1
ATOM 815 N N . LEU A 1 113 ? -0.311 20.611 13.840 1.00 94.06 113 LEU A N 1
ATOM 816 C CA . LEU A 1 113 ? -0.888 19.645 12.919 1.00 94.06 113 LEU A CA 1
ATOM 817 C C . LEU A 1 113 ? -2.366 19.945 12.690 1.00 94.06 113 LEU A C 1
ATOM 819 O O . LEU A 1 113 ? -3.193 19.820 13.586 1.00 94.06 113 LEU A O 1
ATOM 823 N N . HIS A 1 114 ? -2.720 20.248 11.446 1.00 92.69 114 HIS A N 1
ATOM 824 C CA . HIS A 1 114 ? -4.114 20.275 11.028 1.00 92.69 114 HIS A CA 1
ATOM 825 C C . HIS A 1 114 ? -4.583 18.865 10.649 1.00 92.69 114 HIS A C 1
ATOM 827 O O . HIS A 1 114 ? -3.815 18.073 10.083 1.00 92.69 114 HIS A O 1
ATOM 833 N N . LYS A 1 115 ? -5.857 18.546 10.915 1.00 88.38 115 LYS A N 1
ATOM 834 C CA . LYS A 1 115 ? -6.468 17.286 10.464 1.00 88.38 115 LYS A CA 1
ATOM 835 C C . LYS A 1 115 ? -6.333 17.155 8.942 1.00 88.38 115 LYS A C 1
ATOM 837 O O . LYS A 1 115 ? -6.247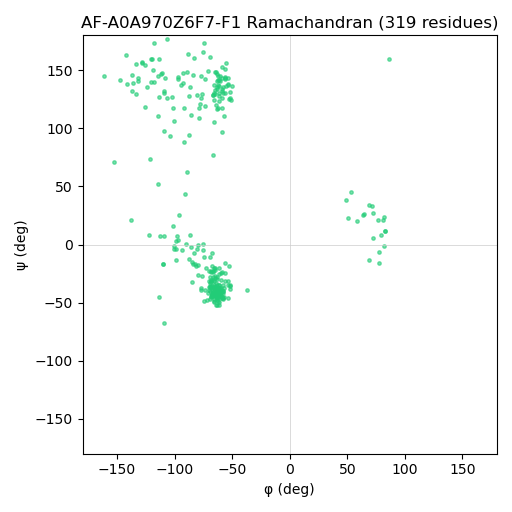 18.143 8.212 1.00 88.38 115 LYS A O 1
ATOM 842 N N . TRP A 1 116 ? -6.269 15.918 8.458 1.00 87.25 116 TRP A N 1
ATOM 843 C CA . TRP A 1 116 ? -6.168 15.676 7.021 1.00 87.25 116 TRP A CA 1
ATOM 844 C C . TRP A 1 116 ? -7.410 16.229 6.309 1.00 87.25 116 TRP A C 1
ATOM 846 O O . TRP A 1 116 ? -8.529 15.890 6.689 1.00 87.25 116 TRP A O 1
ATOM 856 N N . THR A 1 117 ? -7.205 17.053 5.284 1.00 87.81 117 THR A N 1
ATOM 857 C CA . THR A 1 117 ? -8.261 17.606 4.425 1.00 87.81 117 THR A CA 1
ATOM 858 C C . THR A 1 117 ? -7.848 17.465 2.961 1.00 87.81 117 THR A C 1
ATOM 860 O O . THR A 1 117 ? -6.661 17.347 2.640 1.00 87.81 117 THR A O 1
ATOM 863 N N . ARG A 1 118 ? -8.835 17.437 2.064 1.00 90.31 118 ARG A N 1
ATOM 864 C CA . ARG A 1 118 ? -8.607 17.487 0.612 1.00 90.31 118 ARG A CA 1
ATOM 865 C C . ARG A 1 118 ? -8.401 18.911 0.107 1.00 90.31 118 ARG A C 1
ATOM 867 O O . ARG A 1 118 ? -7.870 19.048 -0.989 1.00 90.31 118 ARG A O 1
ATOM 874 N N . ASN A 1 119 ? -8.783 19.911 0.901 1.00 91.31 119 ASN A N 1
ATOM 875 C CA . ASN A 1 119 ? -8.788 21.323 0.546 1.00 91.31 119 ASN A CA 1
ATOM 876 C C . ASN A 1 119 ? -7.664 22.027 1.321 1.00 91.31 119 ASN A C 1
ATOM 878 O O . ASN A 1 119 ? -7.833 22.338 2.499 1.00 91.31 119 ASN A O 1
ATOM 882 N N . PRO A 1 120 ? -6.487 22.255 0.714 1.00 84.62 120 PRO A N 1
ATOM 883 C CA . PRO A 1 120 ? -5.343 22.813 1.432 1.00 84.62 120 PRO A CA 1
ATOM 884 C C . PRO A 1 120 ? -5.571 24.244 1.933 1.00 84.62 120 PRO A C 1
ATOM 886 O O . PRO A 1 120 ? -4.893 24.662 2.862 1.00 84.62 120 PRO A O 1
ATOM 889 N N . GLU A 1 121 ? -6.515 24.966 1.330 1.00 88.25 121 GLU A N 1
ATOM 890 C CA . GLU A 1 121 ? -6.898 26.340 1.680 1.00 88.25 121 GLU A CA 1
ATOM 891 C C . GLU A 1 121 ? -7.587 26.436 3.049 1.00 88.25 121 GLU A C 1
ATOM 893 O O . GLU A 1 121 ? -7.529 27.473 3.697 1.00 88.25 121 GLU A O 1
ATOM 898 N N . GLU A 1 122 ? -8.182 25.340 3.534 1.00 90.38 122 GLU A N 1
ATOM 899 C CA . GLU A 1 122 ? -8.779 25.263 4.876 1.00 90.38 122 GLU A CA 1
ATOM 900 C C . GLU A 1 122 ? -7.724 25.167 5.987 1.00 90.38 122 GLU A C 1
ATOM 902 O O . GLU A 1 122 ? -8.059 25.239 7.167 1.00 90.38 122 GLU A O 1
ATOM 907 N N . ILE A 1 123 ? -6.455 24.942 5.633 1.00 90.50 123 ILE A N 1
ATOM 908 C CA . ILE A 1 123 ? -5.377 24.795 6.607 1.00 90.50 123 ILE A CA 1
ATOM 909 C C . ILE A 1 123 ? -4.978 26.198 7.077 1.00 90.50 123 ILE A C 1
ATOM 911 O O . ILE A 1 123 ? -4.471 26.972 6.263 1.00 90.50 123 ILE A O 1
ATOM 915 N N . PRO A 1 124 ? -5.136 26.522 8.375 1.00 93.56 124 PRO A N 1
ATOM 916 C CA . PRO A 1 124 ? -4.770 27.834 8.885 1.00 93.56 124 PRO A CA 1
ATOM 917 C C . PRO A 1 124 ? -3.293 28.144 8.647 1.00 93.56 124 PRO A C 1
ATOM 919 O O . PRO A 1 124 ? -2.440 27.247 8.617 1.00 93.56 124 PRO A O 1
ATOM 922 N N . GLU A 1 125 ? -2.971 29.430 8.535 1.00 92.19 125 GLU A N 1
ATOM 923 C CA . GLU A 1 125 ? -1.588 29.858 8.367 1.00 92.19 125 GLU A CA 1
ATOM 924 C C . GLU A 1 125 ? -0.701 29.332 9.517 1.00 92.19 125 GLU A C 1
ATOM 926 O O . GLU A 1 125 ? -1.132 29.155 10.660 1.00 92.19 125 GLU A O 1
ATOM 931 N N . GLY A 1 126 ? 0.537 28.954 9.189 1.00 90.81 126 GLY A N 1
ATOM 932 C CA . GLY A 1 126 ? 1.477 28.335 10.131 1.00 90.81 126 GLY A CA 1
ATOM 933 C C . GLY A 1 126 ? 1.233 26.848 10.439 1.00 90.81 126 GLY A C 1
ATOM 934 O O . GLY A 1 126 ? 2.161 26.171 10.897 1.00 90.81 126 GLY A O 1
ATOM 935 N N . HIS A 1 127 ? 0.057 26.296 10.122 1.00 94.12 127 HIS A N 1
ATOM 936 C CA . HIS A 1 127 ? -0.242 24.878 10.329 1.00 94.12 127 HIS A CA 1
ATOM 937 C C . HIS A 1 127 ? 0.274 24.011 9.179 1.00 94.12 127 HIS A C 1
ATOM 939 O O . HIS A 1 127 ? 0.566 24.458 8.067 1.00 94.12 127 HIS A O 1
ATOM 945 N N . VAL A 1 128 ? 0.412 22.716 9.450 1.00 94.12 128 VAL A N 1
ATOM 946 C CA . VAL A 1 128 ? 0.786 21.724 8.443 1.00 94.12 128 VAL A CA 1
ATOM 947 C C . VAL A 1 128 ? -0.146 20.526 8.496 1.00 94.12 128 VAL A C 1
ATOM 949 O O . VAL A 1 128 ? -0.559 20.073 9.558 1.00 94.12 128 VAL A O 1
ATOM 952 N N . MET A 1 129 ? -0.456 19.965 7.329 1.00 94.00 129 MET A N 1
ATOM 953 C CA . MET A 1 129 ? -1.348 18.812 7.246 1.00 94.00 129 MET A CA 1
ATOM 954 C C . MET A 1 129 ? -0.743 17.576 7.924 1.00 94.00 129 MET A C 1
ATOM 956 O O . MET A 1 129 ? 0.389 17.173 7.612 1.00 94.00 129 MET A O 1
ATOM 960 N N . HIS A 1 130 ? -1.523 16.943 8.802 1.00 92.62 130 HIS A N 1
ATOM 961 C CA . HIS A 1 130 ? -1.194 15.664 9.419 1.00 92.62 130 HIS A CA 1
ATOM 962 C C . HIS A 1 130 ? -1.074 14.551 8.372 1.00 92.62 130 HIS A C 1
ATOM 964 O O . HIS A 1 130 ? -1.883 14.424 7.451 1.00 92.62 130 HIS A O 1
ATOM 970 N N . TYR A 1 131 ? -0.046 13.722 8.537 1.00 90.56 131 TYR A N 1
ATOM 971 C CA . TYR A 1 131 ? 0.199 12.536 7.731 1.00 90.56 131 TYR A CA 1
ATOM 972 C C . TYR A 1 131 ? -0.043 11.256 8.536 1.00 90.56 131 TYR A C 1
ATOM 974 O O . TYR A 1 131 ? -0.974 10.514 8.234 1.00 90.56 131 TYR A O 1
ATOM 982 N N . ALA A 1 132 ? 0.789 10.981 9.545 1.00 87.25 132 ALA A N 1
ATOM 983 C CA . ALA A 1 132 ? 0.672 9.782 10.375 1.00 87.25 132 ALA A CA 1
ATOM 984 C C . ALA A 1 132 ? 1.431 9.933 11.698 1.00 87.25 132 ALA A C 1
ATOM 986 O O . ALA A 1 132 ? 2.527 10.484 11.705 1.00 87.25 132 ALA A O 1
ATOM 987 N N . LYS A 1 133 ? 0.904 9.357 12.791 1.00 84.88 133 LYS A N 1
ATOM 988 C CA . LYS A 1 133 ? 1.593 9.217 14.094 1.00 84.88 133 LYS A CA 1
ATOM 989 C C . LYS A 1 133 ? 2.255 10.517 14.606 1.00 84.88 133 LYS A C 1
ATOM 991 O O . LYS A 1 133 ? 3.366 10.464 15.122 1.00 84.88 133 LYS A O 1
ATOM 996 N N . GLY A 1 134 ? 1.622 11.676 14.411 1.00 90.50 134 GLY A N 1
ATOM 997 C CA . GLY A 1 134 ? 2.179 12.966 14.846 1.00 90.50 134 GLY A CA 1
ATOM 998 C C . GLY A 1 134 ? 3.221 13.559 13.889 1.00 90.50 134 GLY A C 1
ATOM 999 O O . GLY A 1 134 ? 4.046 14.370 14.288 1.00 90.50 134 GLY A O 1
ATOM 1000 N N . TRP A 1 135 ? 3.234 13.148 12.620 1.00 94.19 135 TRP A N 1
ATOM 1001 C CA . TRP A 1 135 ? 4.121 13.694 11.588 1.00 94.19 135 TRP A CA 1
ATOM 1002 C C . TRP A 1 135 ? 3.324 14.423 10.513 1.00 94.19 135 TRP A C 1
ATOM 1004 O O . TRP A 1 135 ? 2.237 13.979 10.138 1.00 94.19 135 TRP A O 1
ATOM 1014 N N . CYS A 1 136 ? 3.880 15.507 9.968 1.00 94.50 136 CYS A N 1
ATOM 1015 C CA . CYS A 1 136 ? 3.267 16.252 8.872 1.00 94.50 136 CYS A CA 1
ATOM 1016 C C . CYS A 1 136 ? 3.674 15.715 7.492 1.00 94.50 136 CYS A C 1
ATOM 1018 O O . CYS A 1 136 ? 4.677 15.013 7.330 1.00 94.50 136 CYS A O 1
ATOM 1020 N N . VAL A 1 137 ? 2.923 16.098 6.458 1.00 92.69 137 VAL A N 1
ATOM 1021 C CA . VAL A 1 137 ? 3.196 15.689 5.068 1.00 92.69 137 VAL A CA 1
ATOM 1022 C C . VAL A 1 137 ? 4.552 16.144 4.526 1.00 92.69 137 VAL A C 1
ATOM 1024 O O . VAL A 1 137 ? 5.093 15.478 3.644 1.00 92.69 137 VAL A O 1
ATOM 1027 N N . LYS A 1 138 ? 5.123 17.230 5.062 1.00 94.12 138 LYS A N 1
ATOM 1028 C CA . LYS A 1 138 ? 6.444 17.742 4.658 1.00 94.12 138 LYS A CA 1
ATOM 1029 C C . LYS A 1 138 ? 7.596 16.962 5.309 1.00 94.12 138 LYS A C 1
ATOM 1031 O O . LYS A 1 138 ? 8.655 16.828 4.712 1.00 94.12 138 LYS A O 1
ATOM 1036 N N . CYS A 1 139 ? 7.376 16.355 6.477 1.00 95.19 139 CYS A N 1
ATOM 1037 C CA . CYS A 1 139 ? 8.393 15.605 7.226 1.00 95.19 139 CYS A CA 1
ATOM 1038 C C . CYS A 1 139 ? 8.348 14.085 6.971 1.00 95.19 139 CYS A C 1
ATOM 1040 O O . CYS A 1 139 ? 8.799 13.297 7.802 1.00 95.19 139 CYS A O 1
ATOM 1042 N N . ARG A 1 140 ? 7.831 13.640 5.813 1.00 91.06 140 ARG A N 1
ATOM 1043 C CA . ARG A 1 140 ? 7.734 12.208 5.456 1.00 91.06 140 ARG A CA 1
ATOM 1044 C C . ARG A 1 140 ? 9.082 11.481 5.451 1.00 91.06 140 ARG A C 1
ATOM 1046 O O . ARG A 1 140 ? 9.128 10.302 5.796 1.00 91.06 140 ARG A O 1
ATOM 1053 N N . GLY A 1 141 ? 10.159 12.160 5.049 1.00 90.69 141 GLY A N 1
ATOM 1054 C CA . GLY A 1 141 ? 11.512 11.594 5.040 1.00 90.69 141 GLY A CA 1
ATOM 1055 C C . GLY A 1 141 ? 11.989 11.236 6.447 1.00 90.69 141 GLY A C 1
ATOM 1056 O O . GLY A 1 141 ? 12.330 10.083 6.706 1.00 90.69 141 GLY A O 1
ATOM 1057 N N . ALA A 1 142 ? 11.898 12.191 7.370 1.00 90.06 142 ALA A N 1
ATOM 1058 C CA . ALA A 1 142 ? 12.252 11.989 8.769 1.00 90.06 142 ALA A CA 1
ATOM 1059 C C . ALA A 1 142 ? 11.325 10.977 9.470 1.00 90.06 142 ALA A C 1
ATOM 1061 O O . ALA A 1 142 ? 11.806 10.113 10.199 1.00 90.06 142 ALA A O 1
ATOM 1062 N N . TYR A 1 143 ? 10.025 10.963 9.147 1.00 90.69 143 TYR A N 1
ATOM 1063 C CA . TYR A 1 143 ? 9.117 9.899 9.596 1.00 90.69 143 TYR A CA 1
ATOM 1064 C C . TYR A 1 143 ? 9.601 8.512 9.152 1.00 90.69 143 TYR A C 1
ATOM 1066 O O . TYR A 1 143 ? 9.610 7.565 9.938 1.00 90.69 143 TYR A O 1
ATOM 1074 N N . LYS A 1 1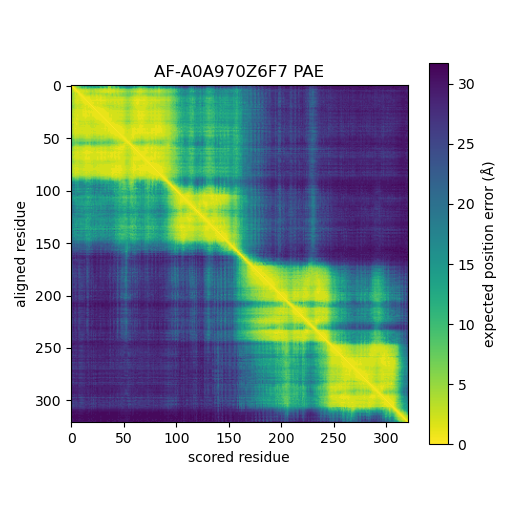44 ? 10.012 8.369 7.886 1.00 88.88 144 LYS A N 1
ATOM 1075 C CA . LYS A 1 144 ? 10.507 7.095 7.351 1.00 88.88 144 LYS A CA 1
ATOM 1076 C C . LYS A 1 144 ? 11.789 6.654 8.058 1.00 88.88 144 LYS A C 1
ATOM 1078 O O . LYS A 1 144 ? 11.918 5.468 8.342 1.00 88.88 144 LYS A O 1
ATOM 1083 N N . GLN A 1 145 ? 12.696 7.583 8.355 1.00 88.62 145 GLN A N 1
ATOM 1084 C CA . GLN A 1 145 ? 13.921 7.306 9.110 1.00 88.62 145 GLN A CA 1
ATOM 1085 C C . GLN A 1 145 ? 13.603 6.853 10.540 1.00 88.62 145 GLN A C 1
ATOM 1087 O O . GLN A 1 145 ? 14.007 5.758 10.918 1.00 88.62 145 GLN A O 1
ATOM 1092 N N . ALA A 1 146 ? 12.790 7.612 11.281 1.00 85.81 146 ALA A N 1
ATOM 1093 C CA . ALA A 1 146 ? 12.378 7.268 12.645 1.00 85.81 146 ALA A CA 1
ATOM 1094 C C . ALA A 1 146 ? 11.636 5.920 12.713 1.00 85.81 146 ALA A C 1
ATOM 1096 O O . ALA A 1 146 ? 11.874 5.094 13.596 1.00 85.81 146 ALA A O 1
ATOM 1097 N N . ARG A 1 147 ? 10.762 5.651 11.735 1.00 85.19 147 ARG A N 1
ATOM 1098 C CA . ARG A 1 147 ? 10.081 4.358 11.616 1.00 85.19 147 ARG A CA 1
ATOM 1099 C C . ARG A 1 147 ? 11.068 3.230 11.333 1.00 85.19 147 ARG A C 1
ATOM 1101 O O . ARG A 1 147 ? 10.943 2.169 11.914 1.00 85.19 147 ARG A O 1
ATOM 1108 N N . ASN A 1 148 ? 12.018 3.417 10.424 1.00 83.94 148 ASN A N 1
ATOM 1109 C CA . ASN A 1 148 ? 12.970 2.359 10.095 1.00 83.94 148 ASN A CA 1
ATOM 1110 C C . ASN A 1 148 ? 13.956 2.092 11.244 1.00 83.94 148 ASN A C 1
ATOM 1112 O O . ASN A 1 148 ? 14.348 0.948 11.423 1.00 83.94 148 ASN A O 1
ATOM 1116 N N . ALA A 1 149 ? 14.298 3.107 12.042 1.00 81.31 149 ALA A N 1
ATOM 1117 C CA . ALA A 1 149 ? 15.143 2.956 13.228 1.00 81.31 149 ALA A CA 1
ATOM 1118 C C . ALA A 1 149 ? 14.493 2.096 14.328 1.00 81.31 149 ALA A C 1
ATOM 1120 O O . ALA A 1 149 ? 15.189 1.449 15.098 1.00 81.31 149 ALA A O 1
ATOM 1121 N N . THR A 1 150 ? 13.158 2.061 14.384 1.00 75.19 150 THR A N 1
ATOM 1122 C CA . THR A 1 150 ? 12.392 1.270 15.364 1.00 75.19 150 THR A CA 1
ATOM 1123 C C . THR A 1 150 ? 11.992 -0.116 14.857 1.00 75.19 150 THR A C 1
ATOM 1125 O O . THR A 1 150 ? 11.422 -0.899 15.610 1.00 75.19 150 THR A O 1
ATOM 1128 N N . VAL A 1 151 ? 12.267 -0.435 13.589 1.00 72.62 151 VAL A N 1
ATOM 1129 C CA . VAL A 1 151 ? 11.887 -1.708 12.970 1.00 72.62 151 VAL A CA 1
ATOM 1130 C C . VAL A 1 151 ? 13.090 -2.635 12.948 1.00 72.62 151 VAL A C 1
ATOM 1132 O O . VAL A 1 151 ? 13.984 -2.472 12.120 1.00 72.62 151 VAL A O 1
ATOM 1135 N N . THR A 1 152 ? 13.087 -3.639 13.819 1.00 69.31 152 THR A N 1
ATOM 1136 C CA . THR A 1 152 ? 14.105 -4.699 13.833 1.00 69.31 152 THR A CA 1
ATOM 1137 C C . THR A 1 152 ? 13.527 -6.014 13.294 1.00 69.31 152 THR A C 1
ATOM 1139 O O . THR A 1 152 ? 12.344 -6.104 12.946 1.00 69.31 152 THR A O 1
ATOM 1142 N N . LYS A 1 153 ? 14.364 -7.057 13.179 1.00 62.19 153 LYS A N 1
ATOM 1143 C CA . LYS A 1 153 ? 13.878 -8.418 12.878 1.00 62.19 153 LYS A CA 1
ATOM 1144 C C . LYS A 1 153 ? 12.964 -8.954 13.989 1.00 62.19 153 LYS A C 1
ATOM 1146 O O . LYS A 1 153 ? 12.060 -9.725 13.686 1.00 62.19 153 LYS A O 1
ATOM 1151 N N . GLU A 1 154 ? 13.191 -8.518 15.225 1.00 61.62 154 GLU A N 1
ATOM 1152 C CA . GLU A 1 154 ? 12.459 -8.921 16.432 1.00 61.62 154 GLU A CA 1
ATOM 1153 C C . GLU A 1 154 ? 11.176 -8.094 16.628 1.00 61.62 154 GLU A C 1
ATOM 1155 O O . GLU A 1 154 ? 10.159 -8.628 17.059 1.00 61.62 154 GLU A O 1
ATOM 1160 N N . THR A 1 155 ? 11.173 -6.820 16.215 1.00 61.38 155 THR A N 1
ATOM 1161 C CA . THR A 1 155 ? 10.002 -5.923 16.217 1.00 61.38 155 THR A CA 1
ATOM 1162 C C . THR A 1 155 ? 9.694 -5.401 14.808 1.00 61.38 155 THR A C 1
ATOM 1164 O O . THR A 1 155 ? 9.938 -4.235 14.475 1.00 61.38 155 THR A O 1
ATOM 1167 N N . PRO A 1 156 ? 9.141 -6.251 13.922 1.00 60.78 156 PRO A N 1
ATOM 1168 C CA . PRO A 1 156 ? 8.796 -5.837 12.571 1.00 60.78 156 PRO A CA 1
ATOM 1169 C C . PRO A 1 156 ? 7.704 -4.752 12.559 1.00 60.78 156 PRO A C 1
ATOM 1171 O O . PRO A 1 156 ? 6.800 -4.718 13.391 1.00 60.78 156 PRO A O 1
ATOM 1174 N N . SER A 1 157 ? 7.759 -3.871 11.554 1.00 55.97 157 SER A N 1
ATOM 1175 C CA . SER A 1 157 ? 6.732 -2.852 11.286 1.00 55.97 157 SER A CA 1
ATOM 1176 C C . SER A 1 157 ? 5.361 -3.495 11.034 1.00 55.97 157 SER A C 1
ATOM 1178 O O . SER A 1 157 ? 5.036 -3.848 9.897 1.00 55.97 157 SER A O 1
ATOM 1180 N N . GLY A 1 158 ? 4.534 -3.544 12.078 1.00 57.75 158 GLY A N 1
ATOM 1181 C CA . GLY A 1 158 ? 3.166 -4.058 12.053 1.00 57.75 158 GLY A CA 1
ATOM 1182 C C . GLY A 1 158 ? 3.085 -5.568 12.278 1.00 57.75 158 GLY A C 1
ATOM 1183 O O . GLY A 1 158 ? 4.051 -6.297 12.060 1.00 57.75 158 GLY A O 1
ATOM 1184 N N . LEU A 1 159 ? 1.903 -6.049 12.683 1.00 49.72 159 LEU A N 1
ATOM 1185 C CA . LEU A 1 159 ? 1.616 -7.482 12.689 1.00 49.72 159 LEU A CA 1
ATOM 1186 C C . LEU A 1 159 ? 1.826 -8.006 11.262 1.00 49.72 159 LEU A C 1
ATOM 1188 O O . LEU A 1 159 ? 1.025 -7.714 10.366 1.00 49.72 159 LEU A O 1
ATOM 1192 N N . ARG A 1 160 ? 2.867 -8.819 11.048 1.00 45.69 160 ARG A N 1
ATOM 1193 C CA . ARG A 1 160 ? 2.893 -9.771 9.935 1.00 45.69 160 ARG A CA 1
ATOM 1194 C C . ARG A 1 160 ? 1.810 -10.795 10.238 1.00 45.69 160 ARG A C 1
ATOM 1196 O O . ARG A 1 160 ? 2.091 -11.870 10.752 1.00 45.69 160 ARG A O 1
ATOM 1203 N N . LYS A 1 161 ? 0.546 -10.429 10.020 1.00 44.81 161 LYS A N 1
ATOM 1204 C CA . LYS A 1 161 ? -0.553 -11.378 10.138 1.00 44.81 161 LYS A CA 1
ATOM 1205 C C . LYS A 1 161 ? -0.163 -12.585 9.280 1.00 44.81 161 LYS A C 1
ATOM 1207 O O . LYS A 1 161 ? 0.028 -12.430 8.077 1.00 44.81 161 LYS A O 1
ATOM 1212 N N . GLN A 1 162 ? -0.140 -13.785 9.862 1.00 48.53 162 GLN A N 1
ATOM 1213 C CA . GLN A 1 162 ? -0.292 -15.020 9.075 1.00 48.53 162 GLN A CA 1
ATOM 1214 C C . GLN A 1 162 ? -1.566 -14.960 8.198 1.00 48.53 162 GLN A C 1
ATOM 1216 O O . GLN A 1 162 ? -1.699 -15.663 7.204 1.00 48.53 162 GLN A O 1
ATOM 1221 N N . ILE A 1 163 ? -2.486 -14.056 8.544 1.00 46.19 163 ILE A N 1
ATOM 1222 C CA . ILE A 1 163 ? -3.742 -13.725 7.879 1.00 46.19 163 ILE A CA 1
ATOM 1223 C C . ILE A 1 163 ? -3.573 -12.589 6.840 1.00 46.19 163 ILE A C 1
ATOM 1225 O O . ILE A 1 163 ? -4.414 -11.700 6.755 1.00 46.19 163 ILE A O 1
ATOM 1229 N N . ASP A 1 164 ? -2.529 -12.581 6.005 1.00 46.06 164 ASP A N 1
ATOM 1230 C CA . ASP A 1 164 ? -2.691 -12.045 4.638 1.00 46.06 164 ASP A CA 1
ATOM 1231 C C . ASP A 1 164 ? -3.137 -13.200 3.730 1.00 46.06 164 ASP A C 1
ATOM 1233 O O . ASP A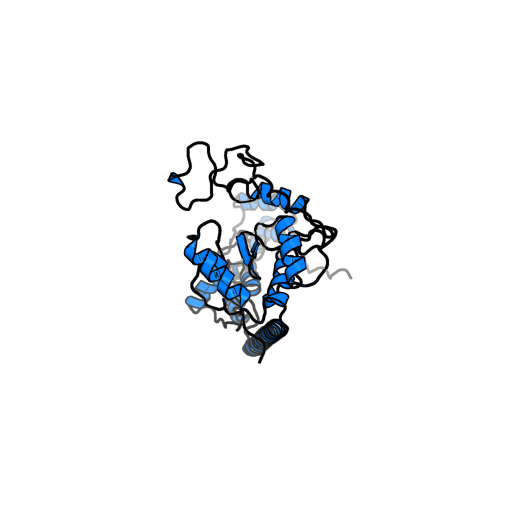 1 164 ? -2.448 -13.648 2.810 1.00 46.06 164 ASP A O 1
ATOM 1237 N N . ARG A 1 165 ? -4.325 -13.737 4.051 1.00 48.16 165 ARG A N 1
ATOM 1238 C CA . ARG A 1 165 ? -4.946 -14.868 3.348 1.00 48.16 165 ARG A CA 1
ATOM 1239 C C . ARG A 1 165 ? -5.107 -14.588 1.852 1.00 48.16 165 ARG A C 1
ATOM 1241 O O . ARG A 1 165 ? -5.111 -15.530 1.077 1.00 48.16 165 ARG A O 1
ATOM 1248 N N . LYS A 1 166 ? -5.176 -13.325 1.407 1.00 46.56 166 LYS A N 1
ATOM 1249 C CA . LYS A 1 166 ? -5.294 -12.997 -0.025 1.00 46.56 166 LYS A CA 1
ATOM 1250 C C . LYS A 1 166 ? -3.967 -13.134 -0.772 1.00 46.56 166 LYS A C 1
ATOM 1252 O O . LYS A 1 166 ? -3.967 -13.612 -1.908 1.00 46.56 166 LYS A O 1
ATOM 1257 N N . ARG A 1 167 ? -2.833 -12.772 -0.155 1.00 46.97 167 ARG A N 1
ATOM 1258 C CA . ARG A 1 167 ? -1.505 -12.968 -0.764 1.00 46.97 167 ARG A CA 1
ATOM 1259 C C . ARG A 1 167 ? -0.912 -14.359 -0.549 1.00 46.97 167 ARG A C 1
ATOM 1261 O O . ARG A 1 167 ? -0.002 -14.692 -1.303 1.00 46.97 167 ARG A O 1
ATOM 1268 N N . HIS A 1 168 ? -1.420 -15.171 0.374 1.00 47.81 168 HIS A N 1
ATOM 1269 C CA . HIS A 1 168 ? -0.868 -16.506 0.652 1.00 47.81 168 HIS A CA 1
ATOM 1270 C C . HIS A 1 168 ? -1.859 -17.672 0.482 1.00 47.81 168 HIS A C 1
ATOM 1272 O O . HIS A 1 168 ? -1.500 -18.800 0.805 1.00 47.81 168 HIS A O 1
ATOM 1278 N N . HIS A 1 169 ? -3.071 -17.455 -0.058 1.00 49.66 169 HIS A N 1
ATOM 1279 C CA . HIS A 1 169 ? -3.952 -18.576 -0.415 1.00 49.66 169 HIS A CA 1
ATOM 1280 C C . HIS A 1 169 ? -3.242 -19.485 -1.436 1.00 49.66 169 HIS A C 1
ATOM 1282 O O . HIS A 1 169 ? -2.718 -18.960 -2.430 1.00 49.66 169 HIS A O 1
ATOM 1288 N N . PRO A 1 170 ? -3.234 -20.816 -1.244 1.00 58.09 170 PRO A N 1
ATOM 1289 C CA . PRO A 1 170 ? -2.604 -21.751 -2.174 1.00 58.09 170 PRO A CA 1
ATOM 1290 C C . PRO A 1 170 ? -3.162 -21.611 -3.594 1.00 58.09 170 PRO A C 1
ATOM 1292 O O . PRO A 1 170 ? -2.404 -21.704 -4.555 1.00 58.09 170 PRO A O 1
ATOM 1295 N N . GLU A 1 171 ? -4.438 -21.249 -3.757 1.00 57.84 171 GLU A N 1
ATOM 1296 C CA . GLU A 1 171 ? -5.006 -20.965 -5.082 1.00 57.84 171 GLU A CA 1
ATOM 1297 C C . GLU A 1 171 ? -4.395 -19.717 -5.737 1.00 57.84 171 GLU A C 1
ATOM 1299 O O . GLU A 1 171 ? -4.146 -19.721 -6.940 1.00 57.84 171 GLU A O 1
ATOM 1304 N N . THR A 1 172 ? -4.086 -18.663 -4.971 1.00 63.25 172 THR A N 1
ATOM 1305 C CA . THR A 1 172 ? -3.429 -17.449 -5.487 1.00 63.25 172 THR A CA 1
ATOM 1306 C C . THR A 1 172 ? -1.937 -17.671 -5.741 1.00 63.25 172 THR A C 1
ATOM 1308 O O . THR A 1 172 ? -1.343 -16.977 -6.571 1.00 63.25 172 THR A O 1
ATOM 1311 N N . ALA A 1 173 ? -1.307 -18.598 -5.014 1.00 67.00 173 ALA A N 1
ATOM 1312 C CA . ALA A 1 173 ? 0.065 -19.037 -5.262 1.00 67.00 173 ALA A CA 1
ATOM 1313 C C . ALA A 1 173 ? 0.135 -19.895 -6.534 1.00 67.00 173 ALA A C 1
ATOM 1315 O O . ALA A 1 173 ? 0.914 -19.585 -7.430 1.00 67.00 173 ALA A O 1
ATOM 1316 N N . ALA A 1 174 ? -0.758 -20.877 -6.677 1.00 75.19 174 ALA A N 1
ATOM 1317 C CA . ALA A 1 174 ? -0.886 -21.703 -7.872 1.00 75.19 174 ALA A CA 1
ATOM 1318 C C . ALA A 1 174 ? -1.282 -20.874 -9.106 1.00 75.19 174 ALA A C 1
ATOM 1320 O O . ALA A 1 174 ? -0.721 -21.058 -10.181 1.00 75.19 174 ALA A O 1
ATOM 1321 N N . ALA A 1 175 ? -2.188 -19.900 -8.968 1.00 74.81 175 ALA A N 1
ATOM 1322 C CA . ALA A 1 175 ? -2.531 -18.976 -10.051 1.00 74.81 175 ALA A CA 1
ATOM 1323 C C . ALA A 1 175 ? -1.337 -18.108 -10.478 1.00 74.81 175 ALA A C 1
ATOM 1325 O O . ALA A 1 175 ? -1.144 -17.865 -11.671 1.00 74.81 175 ALA A O 1
ATOM 1326 N N . ARG A 1 176 ? -0.501 -17.675 -9.525 1.00 73.88 176 ARG A N 1
ATOM 1327 C CA . ARG A 1 176 ? 0.749 -16.967 -9.830 1.00 73.88 176 ARG A CA 1
ATOM 1328 C C . ARG A 1 176 ? 1.771 -17.873 -10.500 1.00 73.88 176 ARG A C 1
ATOM 1330 O O . ARG A 1 176 ? 2.331 -17.452 -11.503 1.00 73.88 176 ARG A O 1
ATOM 1337 N N . ALA A 1 177 ? 1.950 -19.100 -10.018 1.00 80.19 177 ALA A N 1
ATOM 1338 C CA . ALA A 1 177 ? 2.824 -20.088 -10.646 1.00 80.19 177 ALA A CA 1
ATOM 1339 C C . ALA A 1 177 ? 2.394 -20.368 -12.095 1.00 80.19 177 ALA A C 1
ATOM 1341 O O . ALA A 1 177 ? 3.213 -20.273 -13.001 1.00 80.19 177 ALA A O 1
ATOM 1342 N N . ARG A 1 178 ? 1.091 -20.567 -12.346 1.00 82.12 178 ARG A N 1
ATOM 1343 C CA . ARG A 1 178 ? 0.537 -20.702 -13.706 1.00 82.12 178 ARG A CA 1
ATOM 1344 C C . ARG A 1 178 ? 0.793 -19.469 -14.572 1.00 82.12 178 ARG A C 1
ATOM 1346 O O . ARG A 1 178 ? 1.112 -19.599 -15.748 1.00 82.12 178 ARG A O 1
ATOM 1353 N N . THR A 1 179 ? 0.655 -18.270 -14.006 1.00 80.25 179 THR A N 1
ATOM 1354 C CA . THR A 1 179 ? 0.908 -17.015 -14.735 1.00 80.25 179 THR A CA 1
ATOM 1355 C C . THR A 1 179 ? 2.386 -16.860 -15.093 1.00 80.25 179 THR A C 1
ATOM 1357 O O . THR A 1 179 ? 2.693 -16.442 -16.206 1.00 80.25 179 THR A O 1
ATOM 1360 N N . LEU A 1 180 ? 3.294 -17.214 -14.177 1.00 80.62 180 LEU A N 1
ATOM 1361 C CA . LEU A 1 180 ? 4.737 -17.198 -14.416 1.00 80.62 180 LEU A CA 1
ATOM 1362 C C . LEU A 1 180 ? 5.132 -18.230 -15.474 1.00 80.62 180 LEU A C 1
ATOM 1364 O O . LEU A 1 180 ? 5.736 -17.839 -16.465 1.00 80.62 180 LEU A O 1
ATOM 1368 N N . ALA A 1 181 ? 4.678 -19.480 -15.341 1.00 84.00 181 ALA A N 1
ATOM 1369 C CA . ALA A 1 181 ? 4.932 -20.541 -16.316 1.00 84.00 181 ALA A CA 1
ATOM 1370 C C . ALA A 1 181 ? 4.412 -20.175 -17.718 1.00 84.00 181 ALA A C 1
ATOM 1372 O O . ALA A 1 181 ? 5.090 -20.388 -18.718 1.00 84.00 181 ALA A O 1
ATOM 1373 N N . ARG A 1 182 ? 3.233 -19.540 -17.811 1.00 82.38 182 ARG A N 1
ATOM 1374 C CA . ARG A 1 182 ? 2.707 -19.027 -19.088 1.00 82.38 182 ARG A CA 1
ATOM 1375 C C . ARG A 1 182 ? 3.568 -17.898 -19.658 1.00 82.38 182 ARG A C 1
ATOM 1377 O O . ARG A 1 182 ? 3.728 -17.811 -20.871 1.00 82.38 182 ARG A O 1
ATOM 1384 N N . GLY A 1 183 ? 4.099 -17.029 -18.799 1.00 82.94 183 GLY A N 1
ATOM 1385 C CA . GLY A 1 183 ? 5.033 -15.976 -19.192 1.00 82.94 183 GLY A CA 1
ATOM 1386 C C . GLY A 1 183 ? 6.369 -16.534 -19.687 1.00 82.94 183 GLY A C 1
ATOM 1387 O O . GLY A 1 183 ? 6.888 -16.045 -20.683 1.00 82.94 183 GLY A O 1
ATOM 1388 N N . GLU A 1 184 ? 6.900 -17.566 -19.031 1.00 84.94 184 GLU A N 1
ATOM 1389 C CA . GLU A 1 184 ? 8.124 -18.273 -19.428 1.00 84.94 184 GLU A CA 1
ATOM 1390 C C . GLU A 1 184 ? 7.943 -19.008 -20.757 1.00 84.94 184 GLU A C 1
ATOM 1392 O O . GLU A 1 184 ? 8.731 -18.792 -21.672 1.00 84.94 184 GLU A O 1
ATOM 1397 N N . ALA A 1 185 ? 6.857 -19.770 -20.919 1.00 84.88 185 ALA A N 1
ATOM 1398 C CA . ALA A 1 185 ? 6.531 -20.435 -22.180 1.00 84.88 185 ALA A CA 1
ATOM 1399 C C . ALA A 1 185 ? 6.353 -19.432 -23.333 1.00 84.88 185 ALA A C 1
ATOM 1401 O O . ALA A 1 185 ? 6.856 -19.646 -24.432 1.00 84.88 185 ALA A O 1
ATOM 1402 N N . ALA A 1 186 ? 5.694 -18.295 -23.079 1.00 83.81 186 ALA A N 1
ATOM 1403 C CA . ALA A 1 186 ? 5.557 -17.237 -24.076 1.00 83.81 186 ALA A CA 1
ATOM 1404 C C . ALA A 1 186 ? 6.900 -16.580 -24.434 1.00 83.81 186 ALA A C 1
ATOM 1406 O O . ALA A 1 186 ? 7.092 -16.201 -25.584 1.00 83.81 186 ALA A O 1
ATOM 1407 N N . ARG A 1 187 ? 7.831 -16.442 -23.478 1.00 84.06 187 ARG A N 1
ATOM 1408 C CA . ARG A 1 187 ? 9.197 -15.973 -23.764 1.00 84.06 187 ARG A CA 1
ATOM 1409 C C . ARG A 1 187 ? 9.977 -16.989 -24.591 1.00 84.06 187 ARG A C 1
ATOM 1411 O O . ARG A 1 187 ? 10.644 -16.575 -25.525 1.00 84.06 187 ARG A O 1
ATOM 1418 N N . ALA A 1 188 ? 9.869 -18.280 -24.279 1.00 85.88 188 ALA A N 1
ATOM 1419 C CA . ALA A 1 188 ? 10.524 -19.340 -25.043 1.00 85.88 188 ALA A CA 1
ATOM 1420 C C . ALA A 1 188 ? 10.029 -19.370 -26.501 1.00 85.88 188 ALA A C 1
ATOM 1422 O O . ALA A 1 188 ? 10.834 -19.280 -27.420 1.00 85.88 188 ALA A O 1
ATOM 1423 N N . ALA A 1 189 ? 8.710 -19.353 -26.715 1.00 86.25 189 ALA A N 1
ATOM 1424 C CA . ALA A 1 189 ? 8.123 -19.300 -28.057 1.00 86.25 189 ALA A CA 1
ATOM 1425 C C . ALA A 1 189 ? 8.478 -18.005 -28.816 1.00 86.25 189 ALA A C 1
ATOM 1427 O O . ALA A 1 189 ? 8.662 -18.011 -30.030 1.00 86.25 189 ALA A O 1
ATOM 1428 N N . ALA A 1 190 ? 8.583 -16.875 -28.110 1.00 86.75 190 ALA A N 1
ATOM 1429 C CA . ALA A 1 190 ? 9.029 -15.623 -28.712 1.00 86.75 190 ALA A CA 1
ATOM 1430 C C . ALA A 1 190 ? 10.521 -15.677 -29.094 1.00 86.75 190 ALA A C 1
ATOM 1432 O O . ALA A 1 190 ? 10.887 -15.174 -30.154 1.00 86.75 190 ALA A O 1
ATOM 1433 N N . ALA A 1 191 ? 11.364 -16.333 -28.290 1.00 87.12 191 ALA A N 1
ATOM 1434 C CA . ALA A 1 191 ? 12.780 -16.526 -28.590 1.00 87.12 191 ALA A CA 1
ATOM 1435 C C . ALA A 1 191 ? 12.996 -17.389 -29.847 1.00 87.12 191 ALA A C 1
ATOM 1437 O O . ALA A 1 191 ? 13.854 -17.053 -30.657 1.00 87.12 191 ALA A O 1
ATOM 1438 N N . GLU A 1 192 ? 12.172 -18.420 -30.077 1.00 87.38 192 GLU A N 1
ATOM 1439 C CA . GLU A 1 192 ? 12.178 -19.200 -31.332 1.00 87.38 192 GLU A CA 1
ATOM 1440 C C . GLU A 1 192 ? 11.883 -18.333 -32.568 1.00 87.38 192 GLU A C 1
ATOM 1442 O O . GLU A 1 192 ? 12.408 -18.573 -33.651 1.00 87.38 192 GLU A O 1
ATOM 1447 N N . GLN A 1 193 ? 11.085 -17.276 -32.401 1.00 85.25 193 GLN A N 1
ATOM 1448 C CA . GLN A 1 193 ? 10.789 -16.284 -33.443 1.00 85.25 193 GLN A CA 1
ATOM 1449 C C . GLN A 1 193 ? 11.824 -15.140 -33.496 1.00 85.25 193 GLN A C 1
ATOM 1451 O O . GLN A 1 193 ? 11.625 -14.143 -34.199 1.00 85.25 193 GLN A O 1
ATOM 1456 N N . GLY A 1 194 ? 12.918 -15.264 -32.739 1.00 86.00 194 GLY A N 1
ATOM 1457 C CA . GLY A 1 194 ? 14.015 -14.302 -32.673 1.00 86.00 194 GLY A CA 1
ATOM 1458 C C . GLY A 1 194 ? 13.782 -13.111 -31.741 1.00 86.00 194 GLY A C 1
ATOM 1459 O O . GLY A 1 194 ? 14.535 -12.148 -31.825 1.00 86.00 194 GLY A O 1
ATOM 1460 N N . TYR A 1 195 ? 12.754 -13.129 -30.883 1.00 90.31 195 TYR A N 1
ATOM 1461 C CA . TYR A 1 195 ? 12.526 -12.104 -29.853 1.00 90.31 195 TYR A CA 1
ATOM 1462 C C . TYR A 1 195 ? 13.192 -12.509 -28.535 1.00 90.31 195 TYR A C 1
ATOM 1464 O O . TYR A 1 195 ? 12.584 -13.132 -27.663 1.00 90.31 195 TYR A O 1
ATOM 1472 N N . ASP A 1 196 ? 14.448 -12.126 -28.391 1.00 89.50 196 ASP A N 1
ATOM 1473 C CA . ASP A 1 196 ? 15.368 -12.567 -27.345 1.00 89.50 196 ASP A CA 1
ATOM 1474 C C . ASP A 1 196 ? 15.715 -11.469 -26.329 1.00 89.50 196 ASP A C 1
ATOM 1476 O O . ASP A 1 196 ? 16.154 -11.775 -25.223 1.00 89.50 196 ASP A O 1
ATOM 1480 N N . LEU A 1 197 ? 15.468 -10.196 -26.656 1.00 88.88 197 LEU A N 1
ATOM 1481 C CA . LEU A 1 197 ? 15.831 -9.075 -25.792 1.00 88.88 197 LEU A CA 1
ATOM 1482 C C . LEU A 1 197 ? 14.633 -8.513 -25.039 1.00 88.88 197 LEU A C 1
ATOM 1484 O O . LEU A 1 197 ? 13.648 -8.068 -25.632 1.00 88.88 197 LEU A O 1
ATOM 1488 N N . ASN A 1 198 ? 14.747 -8.412 -23.718 1.00 89.62 198 ASN A N 1
ATOM 1489 C CA . ASN A 1 198 ? 13.814 -7.613 -22.934 1.00 89.62 198 ASN A CA 1
ATOM 1490 C C . ASN A 1 198 ? 14.096 -6.106 -23.081 1.00 89.62 198 ASN A C 1
ATOM 1492 O O . ASN A 1 198 ? 15.158 -5.679 -23.530 1.00 89.62 198 ASN A O 1
ATOM 1496 N N . THR A 1 199 ? 13.151 -5.264 -22.653 1.00 86.88 199 THR A N 1
ATOM 1497 C CA . THR A 1 199 ? 13.263 -3.798 -22.761 1.00 86.88 199 THR A CA 1
ATOM 1498 C C . THR A 1 199 ? 14.568 -3.226 -22.185 1.00 86.88 199 THR A C 1
ATOM 1500 O O . THR A 1 199 ? 15.081 -2.245 -22.715 1.00 86.88 199 THR A O 1
ATOM 1503 N N . ARG A 1 200 ? 15.104 -3.798 -21.097 1.00 85.88 200 ARG A N 1
ATOM 1504 C CA . ARG A 1 200 ? 16.335 -3.311 -20.454 1.00 85.88 200 ARG A CA 1
ATOM 1505 C C . ARG A 1 200 ? 17.581 -3.731 -21.235 1.00 85.88 200 ARG A C 1
ATOM 1507 O O . ARG A 1 200 ? 18.498 -2.930 -21.368 1.00 85.88 200 ARG A O 1
ATOM 1514 N N . GLU A 1 201 ? 17.604 -4.948 -21.765 1.00 88.06 201 GLU A N 1
ATOM 1515 C CA . GLU A 1 201 ? 18.692 -5.443 -22.621 1.00 88.06 201 GLU A CA 1
ATOM 1516 C C . GLU A 1 201 ? 18.736 -4.685 -23.951 1.00 88.06 201 GLU A C 1
ATOM 1518 O O . GLU A 1 201 ? 19.790 -4.196 -24.352 1.00 88.06 201 GLU A O 1
ATOM 1523 N N . ALA A 1 202 ? 17.575 -4.472 -24.575 1.00 86.25 202 ALA A N 1
ATOM 1524 C CA . ALA A 1 202 ? 17.441 -3.656 -25.778 1.00 86.25 202 ALA A CA 1
ATOM 1525 C C . ALA A 1 202 ? 17.935 -2.211 -25.559 1.00 86.25 202 ALA A C 1
ATOM 1527 O O . ALA A 1 202 ? 18.623 -1.651 -26.411 1.00 86.25 202 ALA A O 1
ATOM 1528 N N . GLN A 1 203 ? 17.640 -1.612 -24.395 1.00 84.62 203 GLN A N 1
ATOM 1529 C CA . GLN A 1 203 ? 18.171 -0.293 -24.016 1.00 84.62 203 GLN A CA 1
ATOM 1530 C C . GLN A 1 203 ? 19.687 -0.300 -23.875 1.00 84.62 203 GLN A C 1
ATOM 1532 O O . GLN A 1 203 ? 20.345 0.609 -24.374 1.00 84.62 203 GLN A O 1
ATOM 1537 N N . ALA A 1 204 ? 20.233 -1.304 -23.187 1.00 84.19 204 ALA A N 1
ATOM 1538 C CA . ALA A 1 204 ? 21.667 -1.413 -22.966 1.00 84.19 204 ALA A CA 1
ATOM 1539 C C . ALA A 1 204 ? 22.431 -1.524 -24.294 1.00 84.19 204 ALA A C 1
ATOM 1541 O O . ALA A 1 204 ? 23.476 -0.899 -24.448 1.00 84.19 204 ALA A O 1
ATOM 1542 N N . LEU A 1 205 ? 21.881 -2.254 -25.269 1.00 82.50 205 LEU A N 1
ATOM 1543 C CA . LEU A 1 205 ? 22.500 -2.427 -26.583 1.00 82.50 205 LEU A CA 1
ATOM 1544 C C . LEU A 1 205 ? 22.420 -1.178 -27.470 1.00 82.50 205 LEU A C 1
ATOM 1546 O O . LEU A 1 205 ? 23.397 -0.857 -28.147 1.00 82.50 205 LEU A O 1
ATOM 1550 N N . LEU A 1 206 ? 21.294 -0.457 -27.449 1.00 78.81 206 LEU A N 1
ATOM 1551 C CA . LEU A 1 206 ? 21.125 0.777 -28.228 1.00 78.81 206 LEU A CA 1
ATOM 1552 C C . LEU A 1 206 ? 21.736 2.016 -27.566 1.00 78.81 206 LEU A C 1
ATOM 1554 O O . LEU A 1 206 ? 21.928 3.026 -28.241 1.00 78.81 206 LEU A O 1
ATOM 1558 N N . GLY A 1 207 ? 22.000 1.979 -26.257 1.00 72.06 207 GLY A N 1
ATOM 1559 C CA . GLY A 1 207 ? 22.487 3.135 -25.502 1.00 72.06 207 GLY A CA 1
ATOM 1560 C C . GLY A 1 207 ? 21.491 4.303 -25.461 1.00 72.06 207 GLY A C 1
ATOM 1561 O O . GLY A 1 207 ? 21.901 5.454 -25.328 1.00 72.06 207 GLY A O 1
ATOM 1562 N N . ARG A 1 208 ? 20.184 4.034 -25.609 1.00 68.88 208 ARG A N 1
ATOM 1563 C CA . ARG A 1 208 ? 19.113 5.050 -25.643 1.00 68.88 208 ARG A CA 1
ATOM 1564 C C . ARG A 1 208 ? 18.090 4.860 -24.518 1.00 68.88 208 ARG A C 1
ATOM 1566 O O . ARG A 1 208 ? 17.932 3.770 -23.973 1.00 68.88 208 ARG A O 1
ATOM 1573 N N . ASP A 1 209 ? 17.350 5.927 -24.203 1.00 64.62 209 ASP A N 1
ATOM 1574 C CA . ASP A 1 209 ? 16.267 5.923 -23.204 1.00 64.62 209 ASP A CA 1
ATOM 1575 C C . ASP A 1 209 ? 15.135 4.932 -23.589 1.00 64.62 209 ASP A C 1
ATOM 1577 O O . ASP A 1 209 ? 14.747 4.887 -24.760 1.00 64.62 209 ASP A O 1
ATOM 1581 N N . PRO A 1 210 ? 14.534 4.187 -22.637 1.00 61.09 210 PRO A N 1
ATOM 1582 C CA . PRO A 1 210 ? 13.311 3.389 -22.813 1.00 61.09 210 PRO A CA 1
ATOM 1583 C C . PRO A 1 210 ? 12.208 3.968 -23.714 1.00 61.09 210 PRO A C 1
ATOM 1585 O O . PRO A 1 210 ? 11.536 3.223 -24.434 1.00 61.09 210 PRO A O 1
ATOM 1588 N N . ARG A 1 211 ? 11.971 5.283 -23.656 1.00 65.62 211 ARG A N 1
ATOM 1589 C CA . ARG A 1 211 ? 10.932 5.960 -24.450 1.00 65.62 211 ARG A CA 1
ATOM 1590 C C . ARG A 1 211 ? 11.242 5.918 -25.946 1.00 65.62 211 ARG A C 1
ATOM 1592 O O . ARG A 1 211 ? 10.319 5.810 -26.750 1.00 65.62 211 ARG A O 1
ATOM 1599 N N . SER A 1 212 ? 12.525 5.898 -26.306 1.00 76.06 212 SER A N 1
ATOM 1600 C CA . SER A 1 212 ? 12.975 5.787 -27.695 1.00 76.06 212 SER A CA 1
ATOM 1601 C C . SER A 1 212 ? 12.646 4.425 -28.313 1.00 76.06 212 SER A C 1
ATOM 1603 O O . SER A 1 212 ? 12.228 4.384 -29.461 1.00 76.06 212 SER A O 1
ATOM 1605 N N . LEU A 1 213 ? 12.706 3.323 -27.551 1.00 82.38 213 LEU A N 1
ATOM 1606 C CA . LEU A 1 213 ? 12.328 1.992 -28.052 1.00 82.38 213 LEU A CA 1
ATOM 1607 C C . LEU A 1 213 ? 10.841 1.896 -28.393 1.00 82.38 213 LEU A C 1
ATOM 1609 O O . LEU A 1 213 ? 10.453 1.207 -29.332 1.00 82.38 213 LEU A O 1
ATOM 1613 N N . THR A 1 214 ? 9.990 2.563 -27.611 1.00 82.94 214 THR A N 1
ATOM 1614 C CA . THR A 1 214 ? 8.550 2.593 -27.900 1.00 82.94 214 THR A CA 1
ATOM 1615 C C . THR A 1 214 ? 8.260 3.435 -29.135 1.00 82.94 214 THR A C 1
ATOM 1617 O O . THR A 1 214 ? 7.472 2.997 -29.965 1.00 82.94 214 THR A O 1
ATOM 1620 N N . ALA A 1 215 ? 8.927 4.582 -29.283 1.00 82.56 215 ALA A N 1
ATOM 1621 C CA . ALA A 1 215 ? 8.804 5.426 -30.467 1.00 82.56 215 ALA A CA 1
ATOM 1622 C C . ALA A 1 215 ? 9.312 4.718 -31.736 1.00 82.56 215 ALA A C 1
ATOM 1624 O O . ALA A 1 215 ? 8.618 4.716 -32.744 1.00 82.56 215 ALA A O 1
ATOM 1625 N N . LEU A 1 216 ? 10.464 4.039 -31.670 1.00 83.75 216 LEU A N 1
ATOM 1626 C CA . LEU A 1 216 ? 11.015 3.248 -32.779 1.00 83.75 216 LEU A CA 1
ATOM 1627 C C . LEU A 1 216 ? 10.078 2.109 -33.192 1.00 83.75 216 LEU A C 1
ATOM 1629 O O . LEU A 1 216 ? 9.869 1.890 -34.380 1.00 83.75 216 LEU A O 1
ATOM 1633 N N . ALA A 1 217 ? 9.463 1.425 -32.223 1.00 86.19 217 ALA A N 1
ATOM 1634 C CA . ALA A 1 217 ? 8.473 0.394 -32.517 1.00 86.19 217 ALA A CA 1
ATOM 1635 C C . ALA A 1 217 ? 7.178 0.966 -33.123 1.00 86.19 217 ALA A C 1
ATOM 1637 O O . ALA A 1 217 ? 6.584 0.349 -33.998 1.00 86.19 217 ALA A O 1
ATOM 1638 N N . GLN A 1 218 ? 6.732 2.147 -32.683 1.00 87.00 218 GLN A N 1
ATOM 1639 C CA . GLN A 1 218 ? 5.566 2.832 -33.263 1.00 87.00 218 GLN A CA 1
ATOM 1640 C C . GLN A 1 218 ? 5.834 3.352 -34.679 1.00 87.00 218 GLN A C 1
ATOM 1642 O O . GLN A 1 218 ? 4.925 3.352 -35.501 1.00 87.00 218 GLN A O 1
ATOM 1647 N N . ALA A 1 219 ? 7.071 3.755 -34.962 1.00 84.31 219 ALA A N 1
ATOM 1648 C CA . ALA A 1 219 ? 7.525 4.176 -36.283 1.00 84.31 219 ALA A CA 1
ATOM 1649 C C . ALA A 1 219 ? 7.855 2.997 -37.224 1.00 84.31 219 ALA A C 1
ATOM 1651 O O . ALA A 1 219 ? 8.247 3.223 -38.362 1.00 84.31 219 ALA A O 1
ATOM 1652 N N . GLY A 1 220 ? 7.713 1.746 -36.766 1.00 86.75 220 GLY A N 1
ATOM 1653 C CA . GLY A 1 220 ? 7.955 0.550 -37.581 1.00 86.75 220 GLY A CA 1
ATOM 1654 C C . GLY A 1 220 ? 9.428 0.162 -37.749 1.00 86.75 220 GLY A C 1
ATOM 1655 O O . GLY A 1 220 ? 9.727 -0.748 -38.511 1.00 86.75 220 GLY A O 1
ATOM 1656 N N . HIS A 1 221 ? 10.352 0.803 -37.028 1.00 84.19 221 HIS A N 1
ATOM 1657 C CA . HIS A 1 221 ? 11.781 0.460 -37.063 1.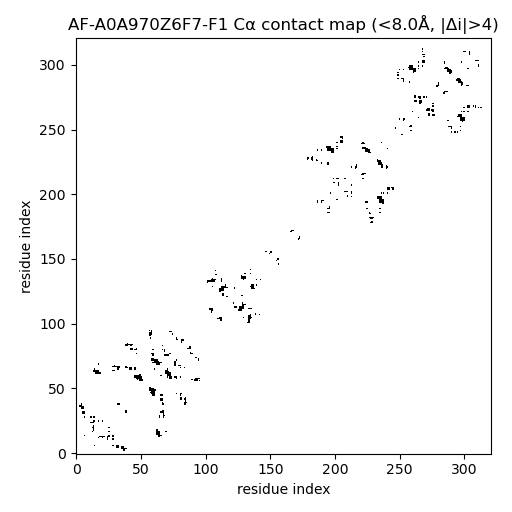00 84.19 221 HIS A CA 1
ATOM 1658 C C . HIS A 1 221 ? 12.137 -0.757 -36.202 1.00 84.19 221 HIS A C 1
ATOM 1660 O O . HIS A 1 221 ? 13.218 -1.314 -36.352 1.00 84.19 221 HIS A O 1
ATOM 1666 N N . LEU A 1 222 ? 11.260 -1.130 -35.267 1.00 88.88 222 LEU A N 1
ATOM 1667 C CA . LEU A 1 222 ? 11.432 -2.275 -34.380 1.00 88.88 222 LEU A CA 1
ATOM 1668 C C . LEU A 1 222 ? 10.131 -3.057 -34.273 1.00 88.88 222 LEU A C 1
ATOM 1670 O O . LEU A 1 222 ? 9.057 -2.489 -34.065 1.00 88.88 222 LEU A O 1
ATOM 1674 N N . THR A 1 223 ? 10.249 -4.371 -34.274 1.00 90.38 223 THR A N 1
ATOM 1675 C CA . THR A 1 223 ? 9.162 -5.284 -33.975 1.00 90.38 223 THR A CA 1
ATOM 1676 C C . THR A 1 223 ? 9.209 -5.654 -32.495 1.00 90.38 223 THR A C 1
ATOM 1678 O O . THR A 1 223 ? 10.269 -5.932 -31.930 1.00 90.38 223 THR A O 1
ATOM 1681 N N . ARG A 1 224 ? 8.046 -5.680 -31.833 1.00 90.94 224 ARG A N 1
ATOM 1682 C CA . ARG A 1 224 ? 7.947 -6.086 -30.424 1.00 90.94 224 ARG A CA 1
ATOM 1683 C C . ARG A 1 224 ? 6.761 -6.996 -30.152 1.00 90.94 224 ARG A C 1
ATOM 1685 O O . ARG A 1 224 ? 5.682 -6.790 -30.702 1.00 90.94 224 ARG A O 1
ATOM 1692 N N . VAL A 1 225 ? 6.936 -7.926 -29.218 1.00 91.62 225 VAL A N 1
ATOM 1693 C CA . VAL A 1 225 ? 5.880 -8.838 -28.754 1.00 91.62 225 VAL A CA 1
ATOM 1694 C C . VAL A 1 225 ? 5.646 -8.650 -27.258 1.00 91.62 225 VAL A C 1
ATOM 1696 O O . VAL A 1 225 ? 6.579 -8.430 -26.483 1.00 91.62 225 VAL A O 1
ATOM 1699 N N . LYS A 1 226 ? 4.377 -8.687 -26.836 1.00 89.25 226 LYS A N 1
ATOM 1700 C CA . LYS A 1 226 ? 3.988 -8.529 -25.430 1.00 89.25 226 LYS A CA 1
ATOM 1701 C C . LYS A 1 226 ? 4.019 -9.873 -24.712 1.00 89.25 226 LYS A C 1
ATOM 1703 O O . LYS A 1 226 ? 3.332 -10.801 -25.122 1.00 89.25 226 LYS A O 1
ATOM 1708 N N . VAL A 1 227 ? 4.717 -9.940 -23.583 1.00 84.19 227 VAL A N 1
ATOM 1709 C CA . VAL A 1 227 ? 4.717 -11.113 -22.703 1.00 84.19 227 VAL A CA 1
ATOM 1710 C C . VAL A 1 227 ? 3.429 -11.123 -21.864 1.00 84.19 227 VAL A C 1
ATOM 1712 O O . VAL A 1 227 ? 3.182 -10.176 -21.103 1.00 84.19 227 VAL A O 1
ATOM 1715 N N . PRO A 1 228 ? 2.596 -12.175 -21.958 1.00 75.62 228 PRO A N 1
ATOM 1716 C CA . PRO A 1 228 ? 1.394 -12.320 -21.145 1.00 75.62 228 PRO A CA 1
ATOM 1717 C C . PRO A 1 228 ? 1.701 -12.263 -19.643 1.00 75.62 228 PRO A C 1
ATOM 1719 O O . PRO A 1 228 ? 2.732 -12.742 -19.178 1.00 75.62 228 PRO A O 1
ATOM 1722 N N . GLY A 1 229 ? 0.801 -11.663 -18.860 1.00 69.69 229 GLY A N 1
ATOM 1723 C CA . GLY A 1 229 ? 0.942 -11.579 -17.400 1.00 69.69 229 GLY A CA 1
ATOM 1724 C C . GLY A 1 229 ? 1.938 -10.527 -16.894 1.00 69.69 229 GLY A C 1
ATOM 1725 O O . GLY A 1 229 ? 1.976 -10.262 -15.693 1.00 69.69 229 GLY A O 1
ATOM 1726 N N . GLN A 1 230 ? 2.692 -9.859 -17.776 1.00 73.00 230 GLN A N 1
ATOM 1727 C CA . GLN A 1 230 ? 3.586 -8.766 -17.394 1.00 73.00 230 GLN A CA 1
ATOM 1728 C C . GLN A 1 230 ? 3.029 -7.406 -17.813 1.00 73.00 230 GLN A C 1
ATOM 1730 O O . GLN A 1 230 ? 2.745 -7.142 -18.979 1.00 73.00 230 GLN A O 1
ATOM 1735 N N . ARG A 1 231 ? 2.927 -6.481 -16.851 1.00 66.81 231 ARG A N 1
ATOM 1736 C CA . ARG A 1 231 ? 2.404 -5.125 -17.101 1.00 66.81 231 ARG A CA 1
ATOM 1737 C C . ARG A 1 231 ? 3.322 -4.286 -18.007 1.00 66.81 231 ARG A C 1
ATOM 1739 O O . ARG A 1 231 ? 2.852 -3.337 -18.623 1.00 66.81 231 ARG A O 1
ATOM 1746 N N . ARG A 1 232 ? 4.619 -4.620 -18.074 1.00 67.75 232 ARG A N 1
ATOM 1747 C CA . ARG A 1 232 ? 5.656 -3.921 -18.864 1.00 67.75 232 ARG A CA 1
ATOM 1748 C C . ARG A 1 232 ? 6.622 -4.876 -19.596 1.00 67.75 232 ARG A C 1
ATOM 1750 O O . ARG A 1 232 ? 7.732 -4.469 -19.920 1.00 67.75 232 ARG A O 1
ATOM 1757 N N . GLY A 1 233 ? 6.231 -6.132 -19.819 1.00 80.94 233 GLY A N 1
ATOM 1758 C CA . GLY A 1 233 ? 7.092 -7.129 -20.466 1.00 80.94 233 GLY A CA 1
ATOM 1759 C C . GLY A 1 233 ? 6.950 -7.089 -21.982 1.00 80.94 233 GLY A C 1
ATOM 1760 O O . GLY A 1 233 ? 6.040 -7.719 -22.509 1.00 80.94 233 GLY A O 1
ATOM 1761 N N . TRP A 1 234 ? 7.817 -6.347 -22.667 1.00 89.19 234 TRP A N 1
ATOM 1762 C CA . TRP A 1 234 ? 7.959 -6.402 -24.124 1.00 89.19 234 TRP A CA 1
ATOM 1763 C C . TRP A 1 234 ? 9.276 -7.088 -24.475 1.00 89.19 234 TRP A C 1
ATOM 1765 O O . TRP A 1 234 ? 10.270 -6.891 -23.771 1.00 89.19 234 TRP A O 1
ATOM 1775 N N . LEU A 1 235 ? 9.257 -7.876 -25.546 1.00 91.44 235 LEU A N 1
ATOM 1776 C CA . LEU A 1 235 ? 10.445 -8.464 -26.154 1.00 91.44 235 LEU A CA 1
ATOM 1777 C C . LEU A 1 235 ? 10.683 -7.849 -27.529 1.00 91.44 235 LEU A C 1
ATOM 1779 O O . LEU A 1 235 ? 9.722 -7.518 -28.227 1.00 91.44 235 LEU A O 1
ATOM 1783 N N . TYR A 1 236 ? 11.951 -7.719 -27.889 1.00 91.50 236 TYR A N 1
ATOM 1784 C CA . TYR A 1 236 ? 12.459 -7.132 -29.124 1.00 91.50 236 TYR A CA 1
ATOM 1785 C C . TYR A 1 236 ? 13.392 -8.135 -29.803 1.00 91.50 236 TYR A C 1
ATOM 1787 O O . TYR A 1 236 ? 13.980 -8.974 -29.119 1.00 91.50 236 TYR A O 1
ATOM 1795 N N . LYS A 1 237 ? 13.543 -8.035 -31.126 1.00 92.69 237 LYS A N 1
ATOM 1796 C CA . LYS A 1 237 ? 14.516 -8.848 -31.862 1.00 92.69 237 LYS A CA 1
ATOM 1797 C C . LYS A 1 237 ? 15.915 -8.255 -31.752 1.00 92.69 237 LYS A C 1
ATOM 1799 O O . LYS A 1 237 ? 16.099 -7.075 -32.059 1.00 92.69 237 LYS A O 1
ATOM 1804 N N . SER A 1 238 ? 16.911 -9.050 -31.374 1.00 87.75 238 SER A N 1
ATOM 1805 C CA . SER A 1 238 ? 18.307 -8.598 -31.325 1.00 87.75 238 SER A CA 1
ATOM 1806 C C . SER A 1 238 ? 18.843 -8.122 -32.668 1.00 87.75 238 SER A C 1
ATOM 1808 O O . SER A 1 238 ? 19.535 -7.107 -32.706 1.00 87.75 238 SER A O 1
ATOM 1810 N N . SER A 1 239 ? 18.472 -8.772 -33.771 1.00 86.44 239 SER A N 1
ATOM 1811 C CA . SER A 1 239 ? 18.910 -8.385 -35.118 1.00 86.44 239 SER A CA 1
ATOM 1812 C C . SER A 1 239 ? 18.500 -6.957 -35.494 1.00 86.44 239 SER A C 1
ATOM 1814 O O . SER A 1 239 ? 19.323 -6.190 -35.986 1.00 86.44 239 SER A O 1
ATOM 1816 N N . GLU A 1 240 ? 17.260 -6.561 -35.204 1.00 88.56 240 GLU A N 1
ATOM 1817 C CA . GLU A 1 240 ? 16.747 -5.215 -35.495 1.00 88.56 240 GLU A CA 1
ATOM 1818 C C . GLU A 1 240 ? 17.388 -4.156 -34.585 1.00 88.56 240 GLU A C 1
ATOM 1820 O O . GLU A 1 240 ? 17.739 -3.062 -35.024 1.00 88.56 240 GLU A O 1
ATOM 1825 N N . ILE A 1 241 ? 17.598 -4.496 -33.310 1.00 86.44 241 ILE A N 1
ATOM 1826 C CA . ILE A 1 241 ? 18.266 -3.627 -32.332 1.00 86.44 241 ILE A CA 1
ATOM 1827 C C . ILE A 1 241 ? 19.722 -3.367 -32.741 1.00 86.44 241 ILE A C 1
ATOM 1829 O O . ILE A 1 241 ? 20.188 -2.229 -32.669 1.00 86.44 241 ILE A O 1
ATOM 1833 N N . LEU A 1 242 ? 20.431 -4.406 -3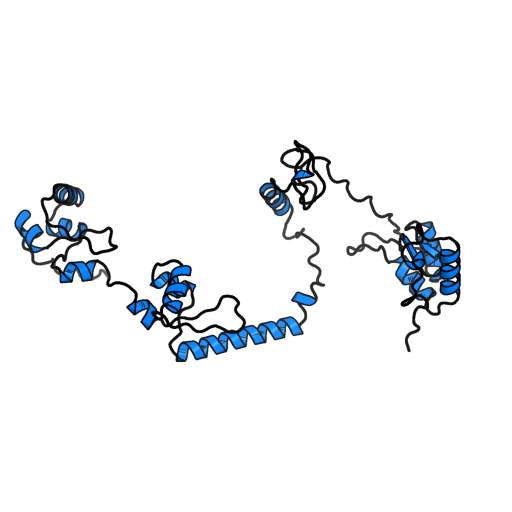3.187 1.00 82.62 242 LEU A N 1
ATOM 1834 C CA . LEU A 1 242 ? 21.811 -4.303 -33.655 1.00 82.62 242 LEU A CA 1
ATOM 1835 C C . LEU A 1 242 ? 21.913 -3.561 -34.992 1.00 82.62 242 LEU A C 1
ATOM 1837 O O . LEU A 1 242 ? 22.839 -2.773 -35.154 1.00 82.62 242 LEU A O 1
ATOM 1841 N N . ALA A 1 243 ? 20.952 -3.732 -35.903 1.00 82.06 243 ALA A N 1
ATOM 1842 C CA . ALA A 1 243 ? 20.908 -3.002 -37.174 1.00 82.06 243 ALA A CA 1
ATOM 1843 C C . ALA A 1 243 ? 20.711 -1.485 -36.992 1.00 82.06 243 ALA A C 1
ATOM 1845 O O . ALA A 1 243 ? 21.182 -0.691 -37.800 1.00 82.06 243 ALA A O 1
ATOM 1846 N N . LEU A 1 244 ? 20.038 -1.068 -35.916 1.00 79.12 244 LEU A N 1
ATOM 1847 C CA . LEU A 1 244 ? 19.859 0.346 -35.567 1.00 79.12 244 LEU A CA 1
ATOM 1848 C C . LEU A 1 244 ? 21.050 0.950 -34.813 1.00 79.12 244 LEU A C 1
ATOM 1850 O O . LEU A 1 244 ? 21.068 2.161 -34.561 1.00 79.12 244 LEU A O 1
ATOM 1854 N N . LYS A 1 245 ? 22.031 0.133 -34.417 1.00 73.44 245 LYS A N 1
ATOM 1855 C CA . LYS A 1 245 ? 23.252 0.632 -33.797 1.00 73.44 245 LYS A CA 1
ATOM 1856 C C . LYS A 1 245 ? 24.102 1.279 -34.895 1.00 73.44 245 LYS A C 1
ATOM 1858 O O . LYS A 1 245 ? 24.482 0.584 -35.835 1.00 73.44 245 LYS A O 1
ATOM 1863 N N . PRO A 1 246 ? 24.417 2.586 -34.809 1.00 67.06 246 PRO A N 1
ATOM 1864 C CA . PRO A 1 246 ? 25.324 3.186 -35.774 1.00 67.06 246 PRO A CA 1
ATOM 1865 C C . PRO A 1 246 ? 26.669 2.443 -35.726 1.00 67.06 246 PRO A C 1
ATOM 1867 O O . PRO A 1 246 ? 27.087 2.034 -34.630 1.00 67.06 246 PRO A O 1
ATOM 1870 N N . PRO A 1 247 ? 27.344 2.251 -36.876 1.00 70.44 247 PRO A N 1
ATOM 1871 C CA . PRO A 1 247 ? 28.669 1.654 -36.894 1.00 70.44 247 PRO A CA 1
ATOM 1872 C C . PRO A 1 247 ? 29.587 2.423 -35.935 1.00 70.44 247 PRO A C 1
ATOM 1874 O O . PRO A 1 247 ? 29.437 3.639 -35.763 1.00 70.44 247 PRO A O 1
ATOM 1877 N N . PRO A 1 248 ? 30.498 1.729 -35.234 1.00 77.00 248 PRO A N 1
ATOM 1878 C CA . PRO A 1 248 ? 31.341 2.385 -34.253 1.00 77.00 248 PRO A CA 1
ATOM 1879 C C . PRO A 1 248 ? 32.189 3.466 -34.933 1.00 77.00 248 PRO A C 1
ATOM 1881 O O . PRO A 1 248 ? 32.613 3.316 -36.074 1.00 77.00 248 PRO A O 1
ATOM 1884 N N . ALA A 1 249 ? 32.433 4.566 -34.217 1.00 78.81 249 ALA A N 1
ATOM 1885 C CA . ALA A 1 249 ? 33.019 5.787 -34.773 1.00 78.81 249 ALA A CA 1
ATOM 1886 C C . ALA A 1 249 ? 34.325 5.552 -35.564 1.00 78.81 249 ALA A C 1
ATOM 1888 O O . ALA A 1 249 ? 34.536 6.197 -36.584 1.00 78.81 249 ALA A O 1
ATOM 1889 N N . HIS A 1 250 ? 35.157 4.594 -35.143 1.00 79.00 250 HIS A N 1
ATOM 1890 C CA . HIS A 1 250 ? 36.397 4.245 -35.842 1.00 79.00 250 HIS A CA 1
ATOM 1891 C C . HIS A 1 250 ? 36.166 3.639 -37.236 1.00 79.00 250 HIS A C 1
ATOM 1893 O O . HIS A 1 250 ? 36.974 3.873 -38.121 1.00 79.00 250 HIS A O 1
ATOM 1899 N N . VAL A 1 251 ? 35.065 2.910 -37.461 1.00 82.94 251 VAL A N 1
ATOM 1900 C CA . VAL A 1 251 ? 34.720 2.358 -38.785 1.00 82.94 251 VAL A CA 1
ATOM 1901 C C . VAL A 1 251 ? 34.328 3.489 -39.732 1.00 82.94 251 VAL A C 1
ATOM 1903 O O . VAL A 1 251 ? 34.864 3.581 -40.829 1.00 82.94 251 VAL A O 1
ATOM 1906 N N . ILE A 1 252 ? 33.473 4.409 -39.270 1.00 84.31 252 ILE A N 1
ATOM 1907 C CA . ILE A 1 252 ? 33.061 5.592 -40.047 1.00 84.31 252 ILE A CA 1
ATOM 1908 C C . ILE A 1 252 ? 34.274 6.480 -40.372 1.00 84.31 252 ILE A C 1
ATOM 1910 O O . ILE A 1 252 ? 34.364 7.052 -41.456 1.00 84.31 252 ILE A O 1
ATOM 1914 N N . ALA A 1 253 ? 35.201 6.623 -39.421 1.00 85.94 253 ALA A N 1
ATOM 1915 C CA . ALA A 1 253 ? 36.427 7.386 -39.616 1.00 85.94 253 ALA A CA 1
ATOM 1916 C C . ALA A 1 253 ? 37.370 6.715 -40.628 1.00 85.94 253 ALA A C 1
ATOM 1918 O O . ALA A 1 253 ? 37.846 7.388 -41.543 1.00 85.94 253 ALA A O 1
ATOM 1919 N N . ALA A 1 254 ? 37.558 5.396 -40.527 1.00 85.75 254 ALA A N 1
ATOM 1920 C CA . ALA A 1 254 ? 38.406 4.623 -41.430 1.00 85.75 254 ALA A CA 1
ATOM 1921 C C . ALA A 1 254 ? 37.897 4.638 -42.882 1.00 85.75 254 ALA A C 1
ATOM 1923 O O . ALA A 1 254 ? 38.697 4.800 -43.798 1.00 85.75 254 ALA A O 1
ATOM 1924 N N . GLU A 1 255 ? 36.579 4.570 -43.112 1.00 88.19 255 GLU A N 1
ATOM 1925 C CA . GLU A 1 255 ? 35.977 4.720 -44.454 1.00 88.19 255 GLU A CA 1
ATOM 1926 C C . GLU A 1 255 ? 36.297 6.072 -45.111 1.00 88.19 255 GLU A C 1
ATOM 1928 O O . GLU A 1 255 ? 36.275 6.198 -46.335 1.00 88.19 255 GLU A O 1
ATOM 1933 N N . ARG A 1 256 ? 36.610 7.091 -44.304 1.00 88.62 256 ARG A N 1
ATOM 1934 C CA . ARG A 1 256 ? 37.030 8.420 -44.765 1.00 88.62 256 ARG A CA 1
ATOM 1935 C C . ARG A 1 256 ? 38.546 8.621 -44.753 1.00 88.62 256 ARG A C 1
ATOM 1937 O O . ARG A 1 256 ? 38.995 9.739 -44.982 1.00 88.62 256 ARG A O 1
ATOM 1944 N N . GLY A 1 257 ? 39.317 7.568 -44.486 1.00 90.50 257 GLY A N 1
ATOM 1945 C CA . GLY A 1 257 ? 40.779 7.608 -44.440 1.00 90.50 257 GLY A CA 1
ATOM 1946 C C . GLY A 1 257 ? 41.378 8.094 -43.115 1.00 90.50 257 GLY A C 1
ATOM 1947 O O . GLY A 1 257 ? 42.573 8.350 -43.077 1.00 90.50 257 GLY A O 1
ATOM 1948 N N . TYR A 1 258 ? 40.589 8.222 -42.040 1.00 93.56 258 TYR A N 1
ATOM 1949 C CA . TYR A 1 258 ? 41.072 8.596 -40.702 1.00 93.56 258 TYR A CA 1
ATOM 1950 C C . TYR A 1 258 ? 41.120 7.357 -39.803 1.00 93.56 258 TYR A C 1
ATOM 1952 O O . TYR A 1 258 ? 40.129 6.964 -39.186 1.00 93.56 258 TYR A O 1
ATOM 1960 N N . ASP A 1 259 ? 42.280 6.723 -39.749 1.00 91.19 259 ASP A N 1
ATOM 1961 C CA . ASP A 1 259 ? 42.511 5.404 -39.165 1.00 91.19 259 ASP A CA 1
ATOM 1962 C C . ASP A 1 259 ? 43.088 5.443 -37.741 1.00 91.19 259 ASP A C 1
ATOM 1964 O O . ASP A 1 259 ? 43.045 4.435 -37.030 1.00 91.19 259 ASP A O 1
ATOM 1968 N N . LEU A 1 260 ? 43.568 6.602 -37.280 1.00 90.19 260 LEU A N 1
ATOM 1969 C CA . LEU A 1 260 ? 44.218 6.733 -35.977 1.00 90.19 260 LEU A CA 1
ATOM 1970 C C . LEU A 1 260 ? 43.367 7.497 -34.965 1.00 90.19 260 LEU A C 1
ATOM 1972 O O . LEU A 1 260 ? 42.927 8.622 -35.196 1.00 90.19 2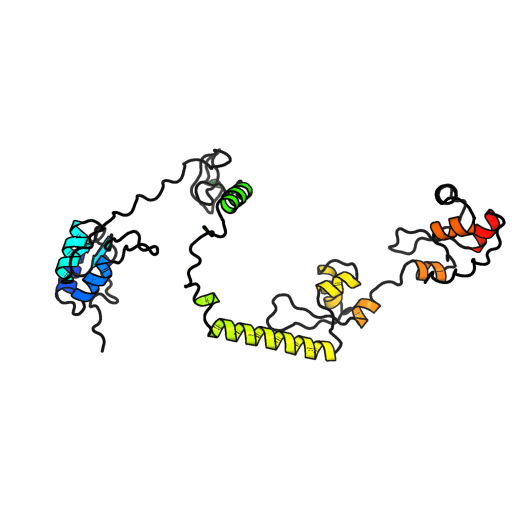60 LEU A O 1
ATOM 1976 N N . THR A 1 261 ? 43.215 6.932 -33.768 1.00 92.00 261 THR A N 1
ATOM 1977 C CA . THR A 1 261 ? 42.830 7.716 -32.584 1.00 92.00 261 THR A CA 1
ATOM 1978 C C . THR A 1 261 ? 43.964 8.656 -32.170 1.00 92.00 261 THR A C 1
ATOM 1980 O O . THR A 1 261 ? 45.129 8.411 -32.472 1.00 92.00 261 THR A O 1
ATOM 1983 N N . ALA A 1 262 ? 43.660 9.691 -31.380 1.00 90.50 262 ALA A N 1
ATOM 1984 C CA . ALA A 1 262 ? 44.682 10.594 -30.832 1.00 90.50 262 ALA A CA 1
ATOM 1985 C C . ALA A 1 262 ? 45.814 9.861 -30.082 1.00 90.50 262 ALA A C 1
ATOM 1987 O O . ALA A 1 262 ? 46.951 10.326 -30.066 1.00 90.50 262 ALA A O 1
ATOM 1988 N N . ARG A 1 263 ? 45.509 8.719 -29.446 1.00 90.62 263 ARG A N 1
ATOM 1989 C CA . ARG A 1 263 ? 46.518 7.910 -28.758 1.00 90.62 263 ARG A CA 1
ATOM 1990 C C . ARG A 1 263 ? 47.391 7.144 -29.745 1.00 90.62 263 ARG A C 1
ATOM 1992 O O . ARG A 1 263 ? 48.602 7.262 -29.662 1.00 90.62 263 ARG A O 1
ATOM 1999 N N . GLN A 1 264 ? 46.779 6.455 -30.706 1.00 92.19 264 GLN A N 1
ATOM 2000 C CA . GLN A 1 264 ? 47.515 5.735 -31.749 1.00 92.19 264 GLN A CA 1
ATOM 2001 C C . GLN A 1 264 ? 48.374 6.674 -32.600 1.00 92.19 264 GLN A C 1
ATOM 2003 O O . GLN A 1 264 ? 49.474 6.306 -32.981 1.00 92.19 264 GLN A O 1
ATOM 2008 N N . ALA A 1 265 ? 47.909 7.897 -32.856 1.00 90.69 265 ALA A N 1
ATOM 2009 C CA . ALA A 1 265 ? 48.686 8.910 -33.559 1.00 90.69 265 ALA A CA 1
ATOM 2010 C C . ALA A 1 265 ? 49.897 9.393 -32.746 1.00 90.69 265 ALA A C 1
ATOM 2012 O O . ALA A 1 265 ? 50.975 9.558 -33.306 1.00 90.69 265 ALA A O 1
ATOM 2013 N N . ALA A 1 266 ? 49.754 9.565 -31.427 1.00 90.62 266 ALA A N 1
ATOM 2014 C CA . ALA A 1 266 ? 50.886 9.867 -30.552 1.00 90.62 266 ALA A CA 1
ATOM 2015 C C . ALA A 1 266 ? 51.898 8.710 -30.501 1.00 90.62 266 ALA A C 1
ATOM 2017 O O . ALA A 1 266 ? 53.103 8.950 -30.564 1.00 90.62 266 ALA A O 1
ATOM 2018 N N . ASP A 1 267 ? 51.399 7.472 -30.433 1.00 92.75 267 ASP A N 1
ATOM 2019 C CA . ASP A 1 267 ? 52.226 6.266 -30.422 1.00 92.75 267 ASP A CA 1
ATOM 2020 C C . ASP A 1 267 ? 52.970 6.095 -31.766 1.00 92.75 267 ASP A C 1
ATOM 2022 O O . ASP A 1 267 ? 54.172 5.842 -31.757 1.00 92.75 267 ASP A O 1
ATOM 2026 N N . LEU A 1 268 ? 52.305 6.323 -32.912 1.00 90.19 268 LEU A N 1
ATOM 2027 C CA . LEU A 1 268 ? 52.931 6.330 -34.246 1.00 90.19 268 LEU A CA 1
ATOM 2028 C C . LEU A 1 268 ? 53.998 7.425 -34.367 1.00 90.19 268 LEU A C 1
ATOM 2030 O O . LEU A 1 268 ? 55.079 7.186 -34.890 1.00 90.19 268 LEU A O 1
ATOM 2034 N N . ALA A 1 269 ? 53.706 8.618 -33.852 1.00 88.81 269 ALA A N 1
ATOM 2035 C CA . ALA A 1 269 ? 54.634 9.743 -33.832 1.00 88.81 269 ALA A CA 1
ATOM 2036 C C . ALA A 1 269 ? 55.824 9.548 -32.872 1.00 88.81 269 ALA A C 1
ATOM 2038 O O . ALA A 1 269 ? 56.750 10.357 -32.885 1.00 88.81 269 ALA A O 1
ATOM 2039 N N . GLY A 1 270 ? 55.799 8.524 -32.009 1.00 90.88 270 GLY A N 1
ATOM 2040 C CA . GLY A 1 270 ? 56.826 8.309 -30.990 1.00 90.88 270 GLY A CA 1
ATOM 2041 C C . GLY A 1 270 ? 56.888 9.423 -29.937 1.00 90.88 270 GLY A C 1
ATOM 2042 O O . GLY A 1 270 ? 57.944 9.658 -29.350 1.00 90.88 270 GLY A O 1
ATOM 2043 N N . VAL A 1 271 ? 55.780 10.136 -29.696 1.00 91.88 271 VAL A N 1
ATOM 2044 C CA . VAL A 1 271 ? 55.722 11.280 -28.770 1.00 91.88 271 VAL A CA 1
ATOM 2045 C C . VAL A 1 271 ? 54.725 11.062 -27.638 1.00 91.88 271 VAL A C 1
ATOM 2047 O O . VAL A 1 271 ? 53.777 10.284 -27.728 1.00 91.88 271 VAL A O 1
ATOM 2050 N N . ALA A 1 272 ? 54.892 11.814 -26.550 1.00 92.62 272 ALA A N 1
ATOM 2051 C CA . ALA A 1 272 ? 53.901 11.838 -25.484 1.00 92.62 272 ALA A CA 1
ATOM 2052 C C . ALA A 1 272 ? 52.541 12.351 -25.998 1.00 92.62 272 ALA A C 1
ATOM 2054 O O . ALA A 1 272 ? 52.464 13.323 -26.752 1.00 92.62 272 ALA A O 1
ATOM 2055 N N . PHE A 1 273 ? 51.451 11.753 -25.508 1.00 92.31 273 PHE A N 1
ATOM 2056 C CA . PHE A 1 273 ? 50.080 12.116 -25.891 1.00 92.31 273 PHE A CA 1
ATOM 2057 C C . PHE A 1 273 ? 49.776 13.619 -25.758 1.00 92.31 273 PHE A C 1
ATOM 2059 O O . PHE A 1 273 ? 49.098 14.184 -26.611 1.00 92.31 273 PHE A O 1
ATOM 2066 N N . SER A 1 274 ? 50.293 14.284 -24.720 1.00 91.38 274 SER A N 1
ATOM 2067 C CA . SER A 1 274 ? 50.109 15.728 -24.507 1.00 91.38 274 SER A CA 1
ATOM 2068 C C . SER A 1 274 ? 50.740 16.581 -25.613 1.00 91.38 274 SER A C 1
ATOM 2070 O O . SER A 1 274 ? 50.160 17.590 -26.010 1.00 91.38 274 SER A O 1
ATOM 2072 N N . VAL A 1 275 ? 51.892 16.159 -26.140 1.00 88.50 275 VAL A N 1
ATOM 2073 C CA . VAL A 1 275 ? 52.600 16.837 -27.237 1.00 88.50 275 VAL A CA 1
ATOM 2074 C C . VAL A 1 275 ? 51.800 16.717 -28.530 1.00 88.50 275 VAL A C 1
ATOM 2076 O O . VAL A 1 275 ? 51.583 17.715 -29.220 1.00 88.50 275 VAL A O 1
ATOM 2079 N N . PHE A 1 276 ? 51.298 15.515 -28.825 1.00 92.88 276 PHE A N 1
ATOM 2080 C CA . PHE A 1 276 ? 50.427 15.292 -29.976 1.00 92.88 276 PHE A CA 1
ATOM 2081 C C . PHE A 1 276 ? 49.123 16.096 -29.862 1.00 92.88 276 PHE A C 1
ATOM 2083 O O . PHE A 1 276 ? 48.759 16.829 -30.781 1.00 92.88 276 PHE A O 1
ATOM 2090 N N . ALA A 1 277 ? 48.449 16.027 -28.709 1.00 88.69 277 ALA A N 1
ATOM 2091 C CA . ALA A 1 277 ? 47.200 16.744 -28.468 1.00 88.69 277 ALA A CA 1
ATOM 2092 C C . ALA A 1 277 ? 47.363 18.265 -28.628 1.00 88.69 277 ALA A C 1
ATOM 2094 O O . ALA A 1 277 ? 46.507 18.905 -29.235 1.00 88.69 277 ALA A O 1
ATOM 2095 N N . GLY A 1 278 ? 48.472 18.843 -28.150 1.00 88.31 278 GLY A N 1
ATOM 2096 C CA . GLY A 1 278 ? 48.775 20.266 -28.332 1.00 88.31 278 GLY A CA 1
ATOM 2097 C C . GLY A 1 278 ? 48.853 20.676 -29.808 1.00 88.31 278 GLY A C 1
ATOM 2098 O O . GLY A 1 278 ? 48.232 21.662 -30.205 1.00 88.31 278 GLY A O 1
ATOM 2099 N N . LYS A 1 279 ? 49.537 19.881 -30.642 1.00 88.62 279 LYS A N 1
ATOM 2100 C CA . LYS A 1 279 ? 49.619 20.107 -32.098 1.00 88.62 279 LYS A CA 1
ATOM 2101 C C . LYS A 1 279 ? 48.262 19.933 -32.789 1.00 88.62 279 LYS A C 1
ATOM 2103 O O . LYS A 1 279 ? 47.876 20.775 -33.596 1.00 88.62 279 LYS A O 1
ATOM 2108 N N . ALA A 1 280 ? 47.499 18.905 -32.424 1.00 88.75 280 ALA A N 1
ATOM 2109 C CA . ALA A 1 280 ? 46.148 18.696 -32.947 1.00 88.75 280 ALA A CA 1
ATOM 2110 C C . ALA A 1 280 ? 45.188 19.849 -32.585 1.00 88.75 280 ALA A C 1
ATOM 2112 O O . ALA A 1 280 ? 44.360 20.254 -33.400 1.00 88.75 280 ALA A O 1
ATOM 2113 N N . HIS A 1 281 ? 45.301 20.421 -31.380 1.00 89.31 281 HIS A N 1
ATOM 2114 C CA . HIS A 1 281 ? 44.526 21.599 -30.976 1.00 89.31 281 HIS A CA 1
ATOM 2115 C C . HIS A 1 281 ? 44.926 22.870 -31.729 1.00 89.31 281 HIS A C 1
ATOM 2117 O O . HIS A 1 281 ? 44.058 23.700 -31.994 1.00 89.31 281 HIS A O 1
ATOM 2123 N N . ALA A 1 282 ? 46.198 22.996 -32.108 1.00 89.31 282 ALA A N 1
ATOM 2124 C CA . ALA A 1 282 ? 46.705 24.089 -32.932 1.00 89.31 282 ALA A CA 1
ATOM 2125 C C . ALA A 1 282 ? 46.326 23.971 -34.424 1.00 89.31 282 ALA A C 1
ATOM 2127 O O . ALA A 1 282 ? 46.698 24.838 -35.208 1.00 89.31 282 ALA A O 1
ATOM 2128 N N . GLY A 1 283 ? 45.591 22.923 -34.823 1.00 89.00 283 GLY A N 1
ATOM 2129 C CA . GLY A 1 283 ? 45.156 22.723 -36.209 1.00 89.00 283 GLY A CA 1
ATOM 2130 C C . GLY A 1 283 ? 46.259 22.221 -37.139 1.00 89.00 283 GLY A C 1
ATOM 2131 O O . GLY A 1 283 ? 46.154 22.396 -38.345 1.00 89.00 283 GLY A O 1
ATOM 2132 N N . VAL A 1 284 ? 47.316 21.617 -36.583 1.00 90.31 284 VAL A N 1
ATOM 2133 C CA . VAL A 1 284 ? 48.441 21.063 -37.360 1.00 90.31 284 VAL A CA 1
ATOM 2134 C C . VAL A 1 284 ? 48.031 19.833 -38.171 1.00 90.31 284 VAL A C 1
ATOM 2136 O O . VAL A 1 284 ? 48.643 19.571 -39.198 1.00 90.31 284 VAL A O 1
ATOM 2139 N N . PHE A 1 285 ? 47.021 19.099 -37.700 1.00 91.69 285 PHE A N 1
ATOM 2140 C CA . PHE A 1 285 ? 46.511 17.893 -38.344 1.00 91.69 285 PHE A CA 1
ATOM 2141 C C . PHE A 1 285 ? 45.060 18.083 -38.754 1.00 91.69 285 PHE A C 1
ATOM 2143 O O . PHE A 1 285 ? 44.260 18.608 -37.963 1.00 91.69 285 PHE A O 1
ATOM 2150 N N . ASP A 1 286 ? 44.710 17.588 -39.936 1.00 90.94 286 ASP A N 1
ATOM 2151 C CA . ASP A 1 286 ? 43.318 17.406 -40.296 1.00 90.94 286 ASP A CA 1
ATOM 2152 C C . ASP A 1 286 ? 42.683 16.338 -39.395 1.00 90.94 286 ASP A C 1
ATOM 2154 O O . ASP A 1 286 ? 43.271 15.308 -39.050 1.00 90.94 286 ASP A O 1
ATOM 2158 N N . ARG A 1 287 ? 41.463 16.619 -38.939 1.00 92.19 287 ARG A N 1
ATOM 2159 C CA . ARG A 1 287 ? 40.792 15.798 -37.932 1.00 92.19 287 ARG A CA 1
ATOM 2160 C C . ARG A 1 287 ? 39.343 15.582 -38.292 1.00 92.19 287 ARG A C 1
ATOM 2162 O O . ARG A 1 287 ? 38.584 16.523 -38.523 1.00 92.19 287 ARG A O 1
ATOM 2169 N N . TYR A 1 288 ? 38.925 14.330 -38.213 1.00 92.06 288 TYR A N 1
ATOM 2170 C CA . TYR A 1 288 ? 37.546 13.950 -38.448 1.00 92.06 288 TYR A CA 1
ATOM 2171 C C . TYR A 1 288 ? 36.865 13.532 -37.150 1.00 92.06 288 TYR A C 1
ATOM 2173 O O . TYR A 1 288 ? 37.391 12.733 -36.375 1.00 92.06 288 TYR A O 1
ATOM 2181 N N . SER A 1 289 ? 35.666 14.068 -36.917 1.00 91.25 289 SER A N 1
ATOM 2182 C CA . SER A 1 289 ? 34.771 13.608 -35.857 1.00 91.25 289 SER A CA 1
ATOM 2183 C C . SER A 1 289 ? 33.521 12.997 -36.493 1.00 91.25 289 SER A C 1
ATOM 2185 O O . SER A 1 289 ? 32.719 13.729 -37.084 1.00 91.25 289 SER A O 1
ATOM 2187 N N . PRO A 1 290 ? 33.337 11.668 -36.401 1.00 87.12 290 PRO A N 1
ATOM 2188 C CA . PRO A 1 290 ? 32.125 11.010 -36.863 1.00 87.12 290 PRO A CA 1
ATOM 2189 C C . PRO A 1 290 ? 30.869 11.594 -36.192 1.00 87.12 290 PRO A C 1
ATOM 2191 O O . PRO A 1 290 ? 30.905 11.897 -34.994 1.00 87.12 290 PRO A O 1
ATOM 2194 N N . PRO A 1 291 ? 29.733 11.721 -36.904 1.00 78.62 291 PRO A N 1
ATOM 2195 C CA . PRO A 1 291 ? 28.488 12.217 -36.322 1.00 78.62 291 PRO A CA 1
ATOM 2196 C C . PRO A 1 291 ? 28.100 11.459 -35.044 1.00 78.62 291 PRO A C 1
ATOM 2198 O O . PRO A 1 291 ? 28.009 10.233 -35.034 1.00 78.62 291 PRO A O 1
ATOM 2201 N N . GLY A 1 292 ? 27.874 12.192 -33.950 1.00 75.06 292 GLY A N 1
ATOM 2202 C CA . GLY A 1 292 ? 27.540 11.612 -32.642 1.00 75.06 292 GLY A CA 1
ATOM 2203 C C . GLY A 1 292 ? 28.737 11.111 -31.820 1.00 75.06 292 GLY A C 1
ATOM 2204 O O . GLY A 1 292 ? 28.545 10.679 -30.684 1.00 75.06 292 GLY A O 1
ATOM 2205 N N . SER A 1 293 ? 29.963 11.207 -32.343 1.00 80.06 293 SER A N 1
ATOM 2206 C CA . SER A 1 293 ? 31.203 10.953 -31.606 1.00 80.06 293 SER A CA 1
ATOM 2207 C C . SER A 1 293 ? 31.724 12.227 -30.934 1.00 80.06 293 SER A C 1
ATOM 2209 O O . SER A 1 293 ? 31.564 13.336 -31.439 1.00 80.06 293 SER A O 1
ATOM 2211 N N . ARG A 1 294 ? 32.389 12.064 -29.784 1.00 83.62 294 ARG A N 1
ATOM 2212 C CA . ARG A 1 294 ? 33.224 13.111 -29.157 1.00 83.62 294 ARG A CA 1
ATOM 2213 C C . ARG A 1 294 ? 34.719 12.909 -29.428 1.00 83.62 294 ARG A C 1
ATOM 2215 O O . ARG A 1 294 ? 35.529 13.712 -28.979 1.00 83.62 294 ARG A O 1
ATOM 2222 N N . ALA A 1 295 ? 35.075 11.815 -30.097 1.00 86.81 295 ALA A N 1
ATOM 2223 C CA . ALA A 1 295 ? 36.446 11.467 -30.429 1.00 86.81 295 ALA A CA 1
ATOM 2224 C C . ALA A 1 295 ? 36.817 11.989 -31.819 1.00 86.81 295 ALA A C 1
ATOM 2226 O O . ALA A 1 295 ? 36.024 11.868 -32.754 1.00 86.81 295 ALA A O 1
ATOM 2227 N N . TYR A 1 296 ? 38.039 12.509 -31.923 1.00 92.06 296 TYR A N 1
ATOM 2228 C CA . TYR A 1 296 ? 38.676 12.890 -33.177 1.00 92.06 296 TYR A CA 1
ATOM 2229 C C . TYR A 1 296 ? 39.600 11.776 -33.665 1.00 92.06 296 TYR A C 1
ATOM 2231 O O . TYR A 1 296 ? 40.296 11.144 -32.860 1.00 92.06 296 TYR A O 1
ATOM 2239 N N . PHE A 1 297 ? 39.607 11.589 -34.978 1.00 94.75 297 PHE A N 1
ATOM 2240 C CA . PHE A 1 297 ? 40.455 10.654 -35.698 1.00 94.75 297 PHE A CA 1
ATOM 2241 C C . PHE A 1 297 ? 41.353 11.417 -36.672 1.00 94.75 297 PHE A C 1
ATOM 2243 O O . PHE A 1 297 ? 40.972 12.486 -37.156 1.00 94.75 297 PHE A O 1
ATOM 2250 N N . TYR A 1 298 ? 42.530 10.861 -36.930 1.00 95.00 298 TYR A N 1
ATOM 2251 C CA . TYR A 1 298 ? 43.615 11.454 -37.711 1.00 95.00 298 TYR A CA 1
ATOM 2252 C C . TYR A 1 298 ? 44.057 10.463 -38.782 1.00 95.00 298 TYR A C 1
ATOM 2254 O O . TYR A 1 298 ? 43.860 9.256 -38.618 1.00 95.00 298 TYR A O 1
ATOM 2262 N N . ARG A 1 299 ? 44.649 10.967 -39.861 1.00 94.44 299 ARG A N 1
ATOM 2263 C CA . ARG A 1 299 ? 45.181 10.123 -40.929 1.00 94.44 299 ARG A CA 1
ATOM 2264 C C . ARG A 1 299 ? 46.611 9.693 -40.610 1.00 94.44 299 ARG A C 1
ATOM 2266 O O . ARG A 1 299 ? 47.421 10.516 -40.178 1.00 94.44 299 ARG A O 1
ATOM 2273 N N . SER A 1 300 ? 46.935 8.421 -40.814 1.00 91.19 300 SER A N 1
ATOM 2274 C CA . SER A 1 300 ? 48.281 7.894 -40.561 1.00 91.19 300 SER A CA 1
ATOM 2275 C C . SER A 1 300 ? 49.362 8.501 -41.449 1.00 91.19 300 SER A C 1
ATOM 2277 O O . SER A 1 300 ? 50.452 8.776 -40.951 1.00 91.19 300 SER A O 1
ATOM 2279 N N . ASP A 1 301 ? 49.061 8.781 -42.716 1.00 90.69 301 ASP A N 1
ATOM 2280 C CA . ASP A 1 301 ? 49.988 9.403 -43.668 1.00 90.69 301 ASP A CA 1
ATOM 2281 C C . ASP A 1 301 ? 50.405 10.821 -43.252 1.00 90.69 301 ASP A C 1
ATOM 2283 O O . ASP A 1 301 ? 51.586 11.164 -43.292 1.00 90.69 301 ASP A O 1
ATOM 2287 N N . GLU A 1 302 ? 49.454 11.627 -42.787 1.00 91.94 302 GLU A N 1
ATOM 2288 C CA . GLU A 1 302 ? 49.695 12.995 -42.327 1.00 91.94 302 GLU A CA 1
ATOM 2289 C C . GLU A 1 302 ? 50.537 13.032 -41.043 1.00 91.94 302 GLU A C 1
ATOM 2291 O O . GLU A 1 302 ? 51.479 13.821 -40.918 1.00 91.94 302 GLU A O 1
ATOM 2296 N N . VAL A 1 303 ? 50.231 12.142 -40.093 1.00 90.38 303 VAL A N 1
ATOM 2297 C CA . VAL A 1 303 ? 50.983 12.023 -38.836 1.00 90.38 303 VAL A CA 1
ATOM 2298 C C . VAL A 1 303 ? 52.409 11.538 -39.110 1.00 90.38 303 VAL A C 1
ATOM 2300 O O . VAL A 1 303 ? 53.364 12.137 -38.611 1.00 90.38 303 VAL A O 1
ATOM 2303 N N . ALA A 1 304 ? 52.563 10.504 -39.938 1.00 88.62 304 ALA A N 1
ATOM 2304 C CA . ALA A 1 304 ? 53.856 9.968 -40.350 1.00 88.62 304 ALA A CA 1
ATOM 2305 C C . ALA A 1 304 ? 54.718 11.028 -41.055 1.00 88.62 304 ALA A C 1
ATOM 2307 O O . ALA A 1 304 ? 55.880 11.222 -40.692 1.00 88.62 304 ALA A O 1
ATOM 2308 N N . ALA A 1 305 ? 54.133 11.783 -41.991 1.00 89.00 305 ALA A N 1
ATOM 2309 C CA . ALA A 1 305 ? 54.824 12.844 -42.718 1.00 89.00 305 ALA A CA 1
ATOM 2310 C C . ALA A 1 305 ? 55.292 13.984 -41.798 1.00 89.00 305 ALA A C 1
ATOM 2312 O O . ALA A 1 305 ? 56.415 14.465 -41.937 1.00 89.00 305 ALA A O 1
ATOM 2313 N N . HIS A 1 306 ? 54.466 14.407 -40.834 1.00 89.12 306 HIS A N 1
ATOM 2314 C CA . HIS A 1 306 ? 54.818 15.515 -39.940 1.00 89.12 306 HIS A CA 1
ATOM 2315 C C . HIS A 1 306 ? 55.951 15.171 -38.966 1.00 89.12 306 HIS A C 1
ATOM 2317 O O . HIS A 1 306 ? 56.757 16.036 -38.623 1.00 89.12 306 HIS A O 1
ATOM 2323 N N . PHE A 1 307 ? 55.999 13.925 -38.495 1.00 87.44 307 PHE A N 1
ATOM 2324 C CA . PHE A 1 307 ? 57.006 13.468 -37.534 1.00 87.44 307 PHE A CA 1
ATOM 2325 C C . PHE A 1 307 ? 58.172 12.710 -38.183 1.00 87.44 307 PHE A C 1
ATOM 2327 O O . PHE A 1 307 ? 59.076 12.280 -37.471 1.00 87.44 307 PHE A O 1
ATOM 2334 N N . ASN A 1 308 ? 58.185 12.600 -39.517 1.00 85.62 308 ASN A N 1
ATOM 2335 C CA . ASN A 1 308 ? 59.194 11.877 -40.293 1.00 85.62 308 ASN A CA 1
ATOM 2336 C C . ASN A 1 308 ? 59.374 10.423 -39.818 1.00 85.62 308 ASN A C 1
ATOM 2338 O O . ASN A 1 308 ? 60.492 9.945 -39.615 1.00 85.62 308 ASN A O 1
ATOM 2342 N N . VAL A 1 309 ? 58.249 9.745 -39.597 1.00 80.69 309 VAL A N 1
ATOM 2343 C CA . VAL A 1 309 ? 58.174 8.347 -39.154 1.00 80.69 309 VAL A CA 1
ATOM 2344 C C . VAL A 1 309 ? 57.630 7.490 -40.287 1.00 80.69 309 VAL A C 1
ATOM 2346 O O . VAL A 1 309 ? 56.818 7.952 -41.083 1.00 80.69 309 VAL A O 1
ATOM 2349 N N . ASP A 1 310 ? 58.070 6.237 -40.364 1.00 72.25 310 ASP A N 1
ATOM 2350 C CA . ASP A 1 310 ? 57.511 5.274 -41.313 1.00 72.25 310 ASP A CA 1
ATOM 2351 C C . ASP A 1 310 ? 56.038 4.990 -40.939 1.00 72.25 310 ASP A C 1
ATOM 2353 O O . ASP A 1 310 ? 55.773 4.621 -39.791 1.00 72.25 310 ASP A O 1
ATOM 2357 N N . PRO A 1 311 ? 55.066 5.168 -41.858 1.00 64.69 311 PRO A N 1
ATOM 2358 C CA . PRO A 1 311 ? 53.648 4.933 -41.581 1.00 64.69 311 PRO A CA 1
ATOM 2359 C C . PRO A 1 311 ? 53.302 3.456 -41.347 1.00 64.69 311 PRO A C 1
ATOM 2361 O O . PRO A 1 311 ? 52.163 3.147 -40.993 1.00 64.69 311 PRO A O 1
ATOM 2364 N N . THR A 1 312 ? 54.243 2.529 -41.554 1.00 67.88 312 THR A N 1
ATOM 2365 C CA . THR A 1 312 ? 54.006 1.099 -41.357 1.00 67.88 312 THR A CA 1
ATOM 2366 C C . THR A 1 312 ? 53.676 0.815 -39.883 1.00 67.88 312 THR A C 1
ATOM 2368 O O . THR A 1 312 ? 54.524 1.027 -39.013 1.00 67.88 312 THR A O 1
ATOM 2371 N N . PRO A 1 313 ? 52.465 0.321 -39.554 1.00 53.94 313 PRO A N 1
ATOM 2372 C CA . PRO A 1 313 ? 52.089 0.093 -38.166 1.00 53.94 313 PRO A CA 1
ATOM 2373 C C . PRO A 1 313 ? 53.008 -0.964 -37.532 1.00 53.94 313 PRO A C 1
ATOM 2375 O O . PRO A 1 313 ? 53.342 -1.962 -38.184 1.00 53.94 313 PRO A O 1
ATOM 2378 N N . PRO A 1 314 ? 53.411 -0.798 -36.258 1.00 55.03 314 PRO A N 1
ATOM 2379 C CA . PRO A 1 314 ? 54.218 -1.796 -35.574 1.00 55.03 314 PRO A CA 1
ATOM 2380 C C . PRO A 1 314 ? 53.474 -3.137 -35.540 1.00 55.03 314 PRO A C 1
ATOM 2382 O O . PRO A 1 314 ? 52.281 -3.201 -35.232 1.00 55.03 314 PRO A O 1
ATOM 2385 N N . ARG A 1 315 ? 54.188 -4.221 -35.872 1.00 48.09 315 ARG A N 1
ATOM 2386 C CA . ARG A 1 315 ? 53.672 -5.599 -35.830 1.00 48.09 315 ARG A CA 1
ATOM 2387 C C . ARG A 1 315 ? 53.055 -5.858 -34.444 1.00 48.09 315 ARG A C 1
ATOM 2389 O O . ARG A 1 315 ? 53.723 -5.564 -33.452 1.00 48.09 315 ARG A O 1
ATOM 2396 N N . PRO A 1 316 ? 51.830 -6.406 -34.342 1.00 42.53 316 PRO A N 1
ATOM 2397 C CA . PRO A 1 316 ? 51.214 -6.657 -33.045 1.00 42.53 316 PRO A CA 1
ATOM 2398 C C . PRO A 1 316 ? 52.107 -7.587 -32.219 1.00 42.53 316 PRO A C 1
ATOM 2400 O O . PRO A 1 316 ? 52.500 -8.662 -32.681 1.00 42.53 316 PRO A O 1
ATOM 2403 N N . THR A 1 317 ? 52.449 -7.160 -31.006 1.00 47.97 317 THR A N 1
ATOM 2404 C CA . THR A 1 317 ? 53.163 -7.985 -30.033 1.00 47.97 317 THR A CA 1
ATOM 2405 C C . THR A 1 317 ? 52.289 -9.185 -29.654 1.00 47.97 317 THR A C 1
ATOM 2407 O O . THR A 1 317 ? 51.092 -9.008 -29.403 1.00 47.97 317 THR A O 1
ATOM 2410 N N . PRO A 1 318 ? 52.842 -10.412 -29.625 1.00 42.16 318 PRO A N 1
ATOM 2411 C CA . PRO A 1 318 ? 52.078 -11.584 -29.224 1.00 42.16 318 PRO A CA 1
ATOM 2412 C C . PRO A 1 318 ? 51.618 -11.436 -27.765 1.00 42.16 318 PRO A C 1
ATOM 2414 O O . PRO A 1 318 ? 52.340 -10.850 -26.953 1.00 42.16 318 PRO A O 1
ATOM 2417 N N . PRO A 1 319 ? 50.424 -11.946 -27.418 1.00 46.00 319 PRO A N 1
ATOM 2418 C CA . PRO A 1 319 ? 49.919 -11.867 -26.057 1.00 46.00 319 PRO A CA 1
ATOM 2419 C C . PRO A 1 319 ? 50.860 -12.621 -25.112 1.00 46.00 319 PRO A C 1
ATOM 2421 O O . PRO A 1 319 ? 51.230 -13.765 -25.377 1.00 46.00 319 PRO A O 1
ATOM 2424 N N . HIS A 1 320 ? 51.241 -11.968 -24.014 1.00 46.69 320 HIS A N 1
ATOM 2425 C CA . HIS A 1 320 ? 51.943 -12.621 -22.917 1.00 46.69 320 HIS A CA 1
ATOM 2426 C C . HIS A 1 320 ? 51.030 -13.703 -22.322 1.00 46.69 320 HIS A C 1
ATOM 2428 O O . HIS A 1 320 ? 49.933 -13.395 -21.853 1.00 46.69 320 HIS A O 1
ATOM 2434 N N . THR A 1 321 ? 51.481 -14.955 -22.414 1.00 49.25 321 THR A N 1
ATOM 2435 C CA . THR A 1 321 ? 50.945 -16.129 -21.706 1.00 49.25 321 THR A CA 1
ATOM 2436 C C . THR A 1 321 ? 51.110 -16.004 -20.204 1.00 49.25 321 THR A C 1
ATOM 2438 O O . THR A 1 321 ? 52.209 -15.560 -19.797 1.00 49.25 321 THR A O 1
#

Sequence (321 aa):
MTPTALCHRNPNRAFSDPDNAPDFSIRAALKLCAACPVRTQCARDALHAGDSLDGHTTAPATGVIAAGIICRGDADTAHALARAAGVPTPPHYREKAPRPQLPDGCNHCGRPLHKWTRNPEEIPEGHVMHYAKGWCVKCRGAYKQARNATVTKETPSGLRKQIDRKRHHPETAAARARTLARGEAARAAAAEQGYDLNTREAQALLGRDPRSLTALAQAGHLTRVKVPGQRRGWLYKSSEILALKPPPAHVIAAERGYDLTARQAADLAGVAFSVFAGKAHAGVFDRYSPPGSRAYFYRSDEVAAHFNVDPTPPRPTPPHT

Nearest PDB structures (foldseek):
  6ama-assembly1_B  TM=8.126E-01  e=6.054E-02  Streptomyces venezuelae
  4j2n-assembly1_A  TM=8.306E-01  e=1.614E-01  Pukovnikvirus pukovnik
  6ama-assembly1_A  TM=8.246E-01  e=2.062E-01  Streptomyces venezuelae
  6amk-assembly1_A  TM=7.718E-01  e=2.192E-01  Streptomyces venezuelae
  2zhh-assembly1_A-2  TM=6.637E-01  e=2.478E-01  Escherichia coli K-12

Foldseek 3Di:
DPFDFQCVVPPLCCQQAVVPHDPVSLVVLLVSLVPTPCLLVQLVCQQAVPQDPVRQAGWGHDRGQTSSDHQHGDPVNQVVSCVSNVHDRDPHHDRDDPDDDADQAAPPPRFGEDEADPDCVPADPRYAHDDDRRHGPVCVVVVVVVQVVPADPVRHDDPPPPPPCVCPVVVNVVVVVVQVVQLVVQQVVVVVVQQPDWLVRLCVLQVDDSVVVVVCVVVVLWDWDARGPDPRTITTHPVSSNVNRPDPFQVVCVVVQFNDFLVRLCVQLVHDSVVSVVCVVVVQFDWDGPVPGPTITGHLVSSCVVSVGDSPRPDDDDDDD

pLDDT: mean 83.72, std 13.3, range [42.16, 97.56]

Radius of gyration: 38.79 Å; Cα contacts (8 Å, |Δi|>4): 431; chains: 1; bounding box: 97×56×81 Å

Secondary structure (DSSP, 8-state):
-PPPPTTTT---GGGT-STTS-HHHHHHHHHHHHT-TTHHHHHHHHHTTT--TTSS-B---EEEEETTE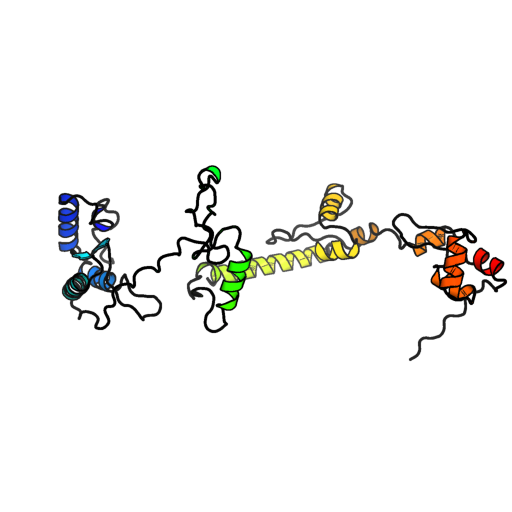EEESSHHHHHHHHHHHTSPPPTTB-PPPPPPPPPSB-TTT-PBEEPP-S-GGGSPTT-EEEEETTEEGGGHHHHHHHHHHT--SSS-SS---TT-HHHH-HHHHHHHHHHHHHHHHHHHHHHHTTEEEEHHHHHHHHTS-HHHHHHHHHTTSS-EEEPTT-TT-EEEEHHHHHHTSPPPHHHHHHHTT--EEHHHHHHHTTS-HHHHHHHHHTT-S--B--TT----EE-HHHHHHHHT---SPPPPPPPP-

Solvent-accessible surface area (backbone atoms only — not comparable to full-atom values): 18533 Å² total; per-residue (Å²): 132,83,81,66,57,73,66,66,91,52,86,65,55,22,45,67,38,42,93,83,37,58,70,69,49,43,52,52,48,36,57,49,27,72,72,26,85,38,26,42,60,40,10,50,53,34,37,50,61,48,43,41,95,85,70,82,34,38,24,26,35,59,52,25,47,48,53,52,38,76,22,72,46,46,70,67,39,29,48,54,24,16,61,59,40,74,47,79,61,71,92,62,69,41,74,79,73,76,78,82,79,69,58,66,31,17,82,83,78,59,38,41,50,37,76,76,70,94,56,74,84,78,52,56,88,82,47,37,47,42,63,57,98,30,31,28,64,87,46,51,66,60,50,51,51,58,52,52,74,65,40,44,95,90,46,52,88,62,86,81,56,89,75,48,53,78,82,63,31,66,68,55,47,50,52,46,51,53,41,49,52,52,26,50,51,48,45,53,58,34,36,78,73,46,29,70,25,42,64,66,55,49,24,66,72,56,74,51,61,72,68,54,58,54,51,35,36,73,72,66,69,37,66,74,48,77,36,59,89,43,98,83,39,40,27,28,32,54,69,50,51,54,69,70,42,75,76,57,55,65,58,62,27,38,79,73,57,21,72,23,43,64,62,56,46,10,59,65,51,74,46,59,52,68,61,42,50,53,42,48,72,71,60,76,48,75,69,49,60,39,91,94,52,94,58,54,23,27,35,53,66,61,48,18,63,76,58,74,37,79,67,70,75,79,78,83,77,78,81,87,127